Protein AF-A0A969EF98-F1 (afdb_monomer_lite)

pLDDT: mean 81.0, std 16.79, range [34.44, 98.44]

Secondary structure (DSSP, 8-state):
-PPP---HHHHHHHHHTTTTTPPPSS--PPPPS--SEEEE--SHHHHHHHHHHHHTT----EEEE-SSSTTTTGGGTS--------SSHHHHHHHHHHHHHHHHHHHHHTS--------EEEEE-SHHHHHHHHHHHHHHHHTT--EEEE-HHHHHHH-TT----TTSSS---EEEEES-HHHHHHHTTS--SSSS-STTTT-S-S--SHHHHHHHHHHHHHHHHHHHHHHTTS----

Sequence (238 aa):
MKRQSWSGLNLLWRSLGRHRGWREQWRKPEPKPAYDAVIIGGGGHGLGTAYYLAAEHGLTNIAVVEKGWIGGGNTGRNTTIIRSNYLFDESARLYDHAVQMWEHLSQDLNYNVMYSPRGVMMLAHSVHDVQVLKRHVHANRCNGVDNEWLTPAEAKAFCPPLNVGADIRYPLTAATIAGKPKWVEERKGTWHGVHGPLFGFRTKFPDATREGERDFAAFVRAYWATLLSVDESVGVLL

Structure (mmCIF, N/CA/C/O backbone):
data_AF-A0A969EF98-F1
#
_entry.id   AF-A0A969EF98-F1
#
loop_
_atom_site.group_PDB
_atom_site.id
_atom_site.type_symbol
_atom_site.label_atom_id
_atom_site.label_alt_id
_atom_site.label_comp_id
_atom_site.label_asym_id
_atom_site.label_entity_id
_atom_site.label_seq_id
_atom_site.pdbx_PDB_ins_code
_atom_site.Cartn_x
_atom_site.Cartn_y
_atom_site.Cartn_z
_atom_site.occupancy
_atom_site.B_iso_or_equiv
_atom_site.auth_seq_id
_atom_site.auth_comp_id
_atom_site.auth_asym_id
_atom_site.auth_atom_id
_atom_site.pdbx_PDB_model_num
ATOM 1 N N . MET A 1 1 ? -23.588 2.048 17.629 1.00 52.22 1 MET A N 1
ATOM 2 C CA . MET A 1 1 ? -23.728 3.281 16.811 1.00 52.22 1 MET A CA 1
ATOM 3 C C . MET A 1 1 ? -24.135 2.882 15.404 1.00 52.22 1 MET A C 1
ATOM 5 O O . MET A 1 1 ? -23.537 1.957 14.876 1.00 52.22 1 MET A O 1
ATOM 9 N N . LYS A 1 2 ? -25.121 3.549 14.786 1.00 62.19 2 LYS A N 1
ATOM 10 C CA . LYS A 1 2 ? -25.394 3.350 13.349 1.00 62.19 2 LYS A CA 1
ATOM 11 C C . LYS A 1 2 ? -24.168 3.823 12.546 1.00 62.19 2 LYS A C 1
ATOM 13 O O . LYS A 1 2 ? -23.758 4.974 12.727 1.00 62.19 2 LYS A O 1
ATOM 18 N N . ARG A 1 3 ? -23.578 2.938 11.732 1.00 70.94 3 ARG A N 1
ATOM 19 C CA . ARG A 1 3 ? -22.392 3.199 10.891 1.00 70.94 3 ARG A CA 1
ATOM 20 C C . ARG A 1 3 ? -22.684 4.375 9.948 1.00 70.94 3 ARG A C 1
ATOM 22 O O . ARG A 1 3 ? -23.805 4.499 9.452 1.00 70.94 3 ARG A O 1
ATOM 29 N N . GLN A 1 4 ? -21.720 5.275 9.759 1.00 83.88 4 GLN A N 1
ATOM 30 C CA . GLN A 1 4 ? -21.845 6.321 8.744 1.00 83.88 4 GLN A CA 1
ATOM 31 C C . GLN A 1 4 ? -21.799 5.670 7.361 1.00 83.88 4 GLN A C 1
ATOM 33 O O . GLN A 1 4 ? -20.942 4.826 7.126 1.00 83.88 4 GLN A O 1
ATOM 38 N N . SER A 1 5 ? -22.720 6.058 6.476 1.00 84.19 5 SER A N 1
ATOM 39 C CA . SER A 1 5 ? -22.762 5.560 5.102 1.00 84.19 5 SER A CA 1
ATOM 40 C C . SER A 1 5 ? -22.366 6.652 4.116 1.00 84.19 5 SER A C 1
ATOM 42 O O . SER A 1 5 ? -22.927 7.753 4.126 1.00 84.19 5 SER A O 1
ATOM 44 N N . TRP A 1 6 ? -21.419 6.321 3.251 1.00 85.94 6 TRP A N 1
ATOM 45 C CA . TRP A 1 6 ? -20.936 7.142 2.157 1.00 85.94 6 TRP A CA 1
ATOM 46 C C . TRP A 1 6 ? -21.633 6.684 0.873 1.00 85.94 6 TRP A C 1
ATOM 48 O O . TRP A 1 6 ? -21.269 5.680 0.264 1.00 85.94 6 TRP A O 1
ATOM 58 N N . SER A 1 7 ? -22.690 7.404 0.499 1.00 88.44 7 SER A N 1
ATOM 59 C CA . SER A 1 7 ? -23.466 7.188 -0.727 1.00 88.44 7 SER A CA 1
ATOM 60 C C . SER A 1 7 ? -23.554 8.490 -1.522 1.00 88.44 7 SER A C 1
ATOM 62 O O . SER A 1 7 ? -23.416 9.570 -0.945 1.00 88.44 7 SER A O 1
ATOM 64 N N . GLY A 1 8 ? -23.813 8.413 -2.833 1.00 88.56 8 GLY A N 1
ATOM 65 C CA . GLY A 1 8 ? -23.929 9.605 -3.687 1.00 88.56 8 GLY A CA 1
ATOM 66 C C . GLY A 1 8 ? -24.985 10.595 -3.185 1.00 88.56 8 GLY A C 1
ATOM 67 O O . GLY A 1 8 ? -24.727 11.793 -3.108 1.00 88.56 8 GLY A O 1
ATOM 68 N N . LEU A 1 9 ? -26.134 10.083 -2.732 1.00 90.69 9 LEU A N 1
ATOM 69 C CA . LEU A 1 9 ? -27.200 10.893 -2.146 1.00 90.69 9 LEU A CA 1
ATOM 70 C C . LEU A 1 9 ? -26.749 11.572 -0.841 1.00 90.69 9 LEU A C 1
ATOM 72 O O . LEU A 1 9 ? -26.980 12.765 -0.663 1.00 90.69 9 LEU A O 1
ATOM 76 N N . ASN A 1 10 ? -26.061 10.850 0.055 1.00 88.69 10 ASN A N 1
ATOM 77 C CA . ASN A 1 10 ? -25.515 11.448 1.278 1.00 88.69 10 ASN A CA 1
ATOM 78 C C . ASN A 1 10 ? -24.458 12.507 0.963 1.00 88.69 10 ASN A C 1
ATOM 80 O O . ASN A 1 10 ? -24.467 13.564 1.582 1.00 88.69 10 ASN A O 1
ATOM 84 N N . LEU A 1 11 ? -23.563 12.254 0.008 1.00 89.00 11 LEU A N 1
ATOM 85 C CA . LEU A 1 11 ? -22.544 13.218 -0.402 1.00 89.00 11 LEU A CA 1
ATOM 86 C C . LEU A 1 11 ? -23.181 14.497 -0.956 1.00 89.00 11 LEU A C 1
ATOM 88 O O . LEU A 1 11 ? -22.791 15.586 -0.537 1.00 89.00 11 LEU A O 1
ATOM 92 N N . LEU A 1 12 ? -24.201 14.370 -1.811 1.00 90.88 12 LEU A N 1
ATOM 93 C CA . LEU A 1 12 ? -24.959 15.500 -2.348 1.00 90.88 12 LEU A CA 1
ATOM 94 C C . LEU A 1 12 ? -25.629 16.306 -1.229 1.00 90.88 12 LEU A C 1
ATOM 96 O O . LEU A 1 12 ? -25.386 17.504 -1.099 1.00 90.88 12 LEU A O 1
ATOM 100 N N . TRP A 1 13 ? -26.416 15.653 -0.369 1.00 90.50 13 TRP A N 1
ATOM 101 C CA . TRP A 1 13 ? -27.116 16.341 0.720 1.00 90.50 13 TRP A CA 1
ATOM 102 C C . TRP A 1 13 ? -26.164 17.001 1.711 1.00 90.50 13 TRP A C 1
ATOM 104 O O . TRP A 1 13 ? -26.397 18.128 2.151 1.00 90.50 13 TRP A O 1
ATOM 114 N N . ARG A 1 14 ? -25.066 16.325 2.062 1.00 89.06 14 ARG A N 1
ATOM 115 C CA . ARG A 1 14 ? -24.053 16.879 2.965 1.00 89.06 14 ARG A CA 1
ATOM 116 C C . ARG A 1 14 ? -23.314 18.042 2.314 1.00 89.06 14 ARG A C 1
ATOM 118 O O . ARG A 1 14 ? -23.030 19.005 3.016 1.00 89.06 14 ARG A O 1
ATOM 125 N N . SER A 1 15 ? -23.049 17.993 1.008 1.00 90.69 15 SER A N 1
ATOM 126 C CA . SER A 1 15 ? -22.458 19.106 0.252 1.00 90.69 15 SER A CA 1
ATOM 127 C C . SER A 1 15 ? -23.367 20.339 0.264 1.00 90.69 15 SER A C 1
ATOM 129 O O . SER A 1 15 ? -22.918 21.415 0.660 1.00 90.69 15 SER A O 1
ATOM 131 N N . LEU A 1 16 ? -24.664 20.171 -0.024 1.00 92.88 16 LEU A N 1
ATOM 132 C CA . LEU A 1 16 ? -25.659 21.251 0.077 1.00 92.88 16 LEU A CA 1
ATOM 133 C C . LEU A 1 16 ? -25.736 21.828 1.501 1.00 92.88 16 LEU A C 1
ATOM 135 O O . LEU A 1 16 ? -25.874 23.034 1.693 1.00 92.88 16 LEU A O 1
ATOM 139 N N . GLY A 1 17 ? -25.561 20.977 2.513 1.00 90.88 17 GLY A N 1
ATOM 140 C CA . GLY A 1 17 ? -25.463 21.360 3.921 1.00 90.88 17 GLY A CA 1
ATOM 141 C C . GLY A 1 17 ? -24.106 21.926 4.361 1.00 90.88 17 GLY A C 1
ATOM 142 O O . GLY A 1 17 ? -23.843 21.954 5.565 1.00 90.88 17 GLY A O 1
ATOM 143 N N . ARG A 1 18 ? -23.222 22.343 3.440 1.00 89.56 18 ARG A N 1
ATOM 144 C CA . ARG A 1 18 ? -21.858 22.842 3.729 1.00 89.56 18 ARG A CA 1
ATOM 145 C C . ARG A 1 18 ? -20.999 21.847 4.520 1.00 89.56 18 ARG A C 1
ATOM 147 O O . ARG A 1 18 ? -20.317 22.218 5.472 1.00 89.56 18 ARG A O 1
ATOM 154 N N . HIS A 1 19 ? -21.081 20.570 4.160 1.00 88.38 19 HIS A N 1
ATOM 155 C CA . HIS A 1 19 ? -20.402 19.445 4.812 1.00 88.38 19 HIS A CA 1
ATOM 156 C C . HIS A 1 19 ? -20.714 19.292 6.312 1.00 88.38 19 HIS A C 1
ATOM 158 O O . HIS A 1 19 ? -19.913 18.746 7.069 1.00 88.38 19 HIS A O 1
ATOM 164 N N . ARG A 1 20 ? -21.893 19.736 6.766 1.00 86.06 20 ARG A N 1
ATOM 165 C CA . ARG A 1 20 ? -22.323 19.577 8.164 1.00 86.06 20 ARG A CA 1
ATOM 166 C C . ARG A 1 20 ? -22.966 18.212 8.434 1.00 86.06 20 ARG A C 1
ATOM 168 O O . ARG A 1 20 ? -23.664 17.633 7.598 1.00 86.06 20 ARG A O 1
ATOM 175 N N . GLY A 1 21 ? -22.790 17.730 9.665 1.00 83.94 21 GLY A N 1
ATOM 176 C CA . GLY A 1 21 ? -23.454 16.531 10.188 1.00 83.94 21 GLY A CA 1
ATOM 177 C C . GLY A 1 21 ? -22.809 15.198 9.795 1.00 83.94 21 GLY A C 1
ATOM 178 O O . GLY A 1 21 ? -23.463 14.158 9.884 1.00 83.94 21 GLY A O 1
ATOM 179 N N . TRP A 1 22 ? -21.538 15.220 9.387 1.00 86.88 22 TRP A N 1
ATOM 180 C CA . TRP A 1 22 ? -20.685 14.035 9.444 1.00 86.88 22 TRP A CA 1
ATOM 181 C C . TRP A 1 22 ? -20.438 13.636 10.901 1.00 86.88 22 TRP A C 1
ATOM 183 O O . TRP A 1 22 ? -20.325 14.489 11.780 1.00 86.88 22 TRP A O 1
ATOM 193 N N . ARG A 1 23 ? -20.382 12.333 11.160 1.00 86.06 23 ARG A N 1
ATOM 194 C CA . ARG A 1 23 ? -20.088 11.761 12.473 1.00 86.06 23 ARG A CA 1
ATOM 195 C C . ARG A 1 23 ? -18.589 11.568 12.635 1.00 86.06 23 ARG A C 1
ATOM 197 O O . ARG A 1 23 ? -17.868 11.351 11.658 1.00 86.06 23 ARG A O 1
ATOM 204 N N . GLU A 1 24 ? -18.150 11.592 13.886 1.00 85.69 24 GLU A N 1
ATOM 205 C CA . GLU A 1 24 ? -16.802 11.170 14.246 1.00 85.69 24 GLU A CA 1
ATOM 206 C C . GLU A 1 24 ? -16.573 9.726 13.771 1.00 85.69 24 GLU A C 1
ATOM 208 O O . GLU A 1 24 ? -17.440 8.862 13.934 1.00 85.69 24 GLU A O 1
ATOM 213 N N . GLN A 1 25 ? -15.437 9.487 13.114 1.00 82.19 25 GLN A N 1
ATOM 214 C CA . GLN A 1 25 ? -15.150 8.202 12.467 1.00 82.19 25 GLN A CA 1
ATOM 215 C C . GLN A 1 25 ? -14.702 7.132 13.470 1.00 82.19 25 GLN A C 1
ATOM 217 O O . GLN A 1 25 ? -14.926 5.944 13.250 1.00 82.19 25 GLN A O 1
ATOM 222 N N . TRP A 1 26 ? -14.120 7.543 14.594 1.00 84.56 26 TRP A N 1
ATOM 223 C CA . TRP A 1 26 ? -13.725 6.668 15.692 1.00 84.56 26 TRP A CA 1
ATOM 224 C C . TRP A 1 26 ? -14.071 7.325 17.024 1.00 84.56 26 TRP A C 1
ATOM 226 O O . TRP A 1 26 ? -14.221 8.536 17.115 1.00 84.56 26 TRP A O 1
ATOM 236 N N . ARG A 1 27 ? -14.227 6.508 18.062 1.00 87.69 27 ARG A N 1
ATOM 237 C CA . ARG A 1 27 ? -14.463 6.985 19.428 1.00 87.69 27 ARG A CA 1
ATOM 238 C C . ARG A 1 27 ? -13.132 7.068 20.170 1.00 87.69 27 ARG A C 1
ATOM 240 O O . ARG A 1 27 ? -12.183 6.384 19.797 1.00 87.69 27 ARG A O 1
ATOM 247 N N . LYS A 1 28 ? -13.112 7.809 21.277 1.00 88.75 28 LYS A N 1
ATOM 248 C CA . LYS A 1 28 ? -12.036 7.783 22.279 1.00 88.75 28 LYS A CA 1
ATOM 249 C C . LYS A 1 28 ? -12.557 7.177 23.592 1.00 88.75 28 LYS A C 1
ATOM 251 O O . LYS A 1 28 ? -12.870 7.928 24.511 1.00 88.75 28 LYS A O 1
ATOM 256 N N . PRO A 1 29 ? -12.804 5.855 23.648 1.00 92.75 29 PRO A N 1
ATOM 257 C CA . PRO A 1 29 ? -13.288 5.212 24.864 1.00 92.75 29 PRO A CA 1
ATOM 258 C C . PRO A 1 29 ? -12.148 4.996 25.866 1.00 92.75 29 PRO A C 1
ATOM 260 O O . PRO A 1 29 ? -11.020 4.723 25.459 1.00 92.75 29 PRO A O 1
ATOM 263 N N . GLU A 1 30 ? -12.471 5.021 27.158 1.00 95.81 30 GLU A N 1
ATOM 264 C CA . GLU A 1 30 ? -11.586 4.466 28.185 1.00 95.81 30 GLU A CA 1
ATOM 265 C C . GLU A 1 30 ? -11.432 2.945 27.987 1.00 95.81 30 GLU A C 1
ATOM 267 O O . GLU A 1 30 ? -12.419 2.273 27.639 1.00 95.81 30 GLU A O 1
ATOM 272 N N . PRO A 1 31 ? -10.228 2.376 28.187 1.00 96.38 31 PRO A N 1
ATOM 273 C CA . PRO A 1 31 ? -10.022 0.936 28.118 1.00 96.38 31 PRO A CA 1
ATOM 274 C C . PRO A 1 31 ? -10.905 0.183 29.120 1.00 96.38 31 PRO A C 1
ATOM 276 O O . PRO A 1 31 ? -11.026 0.555 30.286 1.00 96.38 31 PRO A O 1
ATOM 279 N N . LYS A 1 32 ? -11.512 -0.916 28.672 1.00 97.31 32 LYS A N 1
ATOM 280 C CA . LYS A 1 32 ? -12.196 -1.864 29.554 1.00 97.31 32 LYS A CA 1
ATOM 281 C C . LYS A 1 32 ? -11.168 -2.663 30.368 1.00 97.31 32 LYS A C 1
ATOM 283 O O . LYS A 1 32 ? -10.030 -2.809 29.922 1.00 97.31 32 LYS A O 1
ATOM 288 N N . PRO A 1 33 ? -11.584 -3.293 31.480 1.00 97.56 33 PRO A N 1
ATOM 289 C CA . PRO A 1 33 ? -10.711 -4.186 32.244 1.00 97.56 33 PRO A CA 1
ATOM 290 C C . PRO A 1 33 ? -10.235 -5.428 31.472 1.00 97.56 33 PRO A C 1
ATOM 292 O O . PRO A 1 33 ? -9.193 -5.979 31.806 1.00 97.56 33 PRO A O 1
ATOM 295 N N . ALA A 1 34 ? -10.997 -5.890 30.469 1.00 97.69 34 ALA A N 1
ATOM 296 C CA . ALA A 1 34 ? -10.687 -7.096 29.703 1.00 97.69 34 ALA A CA 1
ATOM 297 C C . ALA A 1 34 ? -11.224 -7.040 28.261 1.00 97.69 34 ALA A C 1
ATOM 299 O O . ALA A 1 34 ? -12.263 -6.426 27.988 1.00 97.69 34 ALA A O 1
ATOM 300 N N . TYR A 1 35 ? -10.515 -7.730 27.366 1.00 98.31 35 TYR A N 1
ATOM 301 C CA . TYR A 1 35 ? -10.815 -7.894 25.943 1.00 98.31 35 TYR A CA 1
ATOM 302 C C . TYR A 1 35 ? -10.500 -9.326 25.510 1.00 98.31 35 TYR A C 1
ATOM 304 O O . TYR A 1 35 ? -9.638 -9.965 26.110 1.00 98.31 35 TYR A O 1
ATOM 312 N N . ASP A 1 36 ? -11.143 -9.798 24.445 1.00 97.88 36 ASP A N 1
ATOM 313 C CA . ASP A 1 36 ? -10.862 -11.125 23.878 1.00 97.88 36 ASP A CA 1
ATOM 314 C C . ASP A 1 36 ? -9.537 -11.103 23.098 1.00 97.88 36 ASP A C 1
ATOM 316 O O . ASP A 1 36 ? -8.811 -12.092 23.048 1.00 97.88 36 ASP A O 1
ATOM 320 N N . ALA A 1 37 ? -9.202 -9.946 22.516 1.00 98.00 37 ALA A N 1
ATOM 321 C CA . ALA A 1 37 ? -7.916 -9.680 21.887 1.00 98.00 37 ALA A CA 1
ATOM 322 C C . ALA A 1 37 ? -7.472 -8.229 22.125 1.00 98.00 37 ALA A C 1
ATOM 324 O O . ALA A 1 37 ? -8.272 -7.290 22.049 1.00 98.00 37 ALA A O 1
ATOM 325 N N . VAL A 1 38 ? -6.173 -8.046 22.362 1.00 98.25 38 VAL A N 1
ATOM 326 C CA . VAL A 1 38 ? -5.522 -6.734 22.456 1.00 98.25 38 VAL A CA 1
ATOM 327 C C . VAL A 1 38 ? -4.443 -6.650 21.383 1.00 98.25 38 VAL A C 1
ATOM 329 O O . VAL A 1 38 ? -3.531 -7.471 21.339 1.00 98.25 38 VAL A O 1
ATOM 332 N N . ILE A 1 39 ? -4.547 -5.648 20.517 1.00 98.44 39 ILE A N 1
ATOM 333 C CA . ILE A 1 39 ? -3.615 -5.375 19.424 1.00 98.44 39 ILE A CA 1
ATOM 334 C C . ILE A 1 39 ? -2.797 -4.142 19.796 1.00 98.44 39 ILE A C 1
ATOM 336 O O . ILE A 1 39 ? -3.354 -3.074 20.053 1.00 98.44 39 ILE A O 1
ATOM 340 N N . ILE A 1 40 ? -1.472 -4.278 19.803 1.00 98.19 40 ILE A N 1
ATOM 341 C CA . ILE A 1 40 ? -0.547 -3.182 20.103 1.00 98.19 40 ILE A CA 1
ATOM 342 C C . ILE A 1 40 ? -0.053 -2.572 18.785 1.00 98.19 40 ILE A C 1
ATOM 344 O O . ILE A 1 40 ? 0.715 -3.192 18.053 1.00 98.19 40 ILE A O 1
ATOM 348 N N . GLY A 1 41 ? -0.506 -1.355 18.488 1.00 97.06 41 GLY A N 1
ATOM 349 C CA . GLY A 1 41 ? -0.173 -0.574 17.297 1.00 97.06 41 GLY A CA 1
ATOM 350 C C . GLY A 1 41 ? -1.402 -0.223 16.455 1.00 97.06 41 GLY A C 1
ATOM 351 O O . GLY A 1 41 ? -2.042 -1.089 15.864 1.00 97.06 41 GLY A O 1
ATOM 352 N N . GLY A 1 42 ? -1.693 1.072 16.324 1.00 96.81 42 GLY A N 1
ATOM 353 C CA . GLY A 1 42 ? -2.783 1.632 15.515 1.00 96.81 42 GLY A CA 1
ATOM 354 C C . GLY A 1 42 ? -2.380 1.954 14.076 1.00 96.81 42 GLY A C 1
ATOM 355 O O . GLY A 1 42 ? -2.875 2.922 13.498 1.00 96.81 42 GLY A O 1
ATOM 356 N N . GLY A 1 43 ? -1.444 1.194 13.507 1.00 95.81 43 GLY A N 1
ATOM 357 C CA . GLY A 1 43 ? -1.075 1.271 12.092 1.00 95.81 43 GLY A CA 1
ATOM 358 C C . GLY A 1 43 ? -2.012 0.455 11.195 1.00 95.81 43 GLY A C 1
ATOM 359 O O . GLY A 1 43 ? -2.902 -0.244 11.671 1.00 95.81 43 GLY A O 1
ATOM 360 N N . GLY A 1 44 ? -1.775 0.492 9.885 1.00 95.12 44 GLY A N 1
ATOM 361 C CA . GLY A 1 44 ? -2.579 -0.210 8.880 1.00 95.12 44 GLY A CA 1
ATOM 362 C C . GLY A 1 44 ? -2.686 -1.716 9.129 1.00 95.12 44 GLY A C 1
ATOM 363 O O . GLY A 1 44 ? -3.778 -2.259 9.026 1.00 95.12 44 GLY A O 1
ATOM 364 N N . HIS A 1 45 ? -1.597 -2.375 9.543 1.00 96.06 45 HIS A N 1
ATOM 365 C CA . HIS A 1 45 ? -1.647 -3.794 9.914 1.00 96.06 45 HIS A CA 1
ATOM 366 C C . HIS A 1 45 ? -2.491 -4.029 11.171 1.00 96.06 45 HIS A C 1
ATOM 368 O O . HIS A 1 45 ? -3.368 -4.877 11.141 1.00 96.06 45 HIS A O 1
ATOM 374 N N . GLY A 1 46 ? -2.296 -3.263 12.251 1.00 97.75 46 GLY A N 1
ATOM 375 C CA . GLY A 1 46 ? -3.061 -3.458 13.489 1.00 97.75 46 GLY A CA 1
ATOM 376 C C . GLY A 1 46 ? -4.560 -3.192 13.319 1.00 97.75 46 GLY A C 1
ATOM 377 O O . GLY A 1 46 ? -5.390 -3.979 13.772 1.00 97.75 46 GLY A O 1
ATOM 378 N N . LEU A 1 47 ? -4.917 -2.127 12.596 1.00 96.44 47 LEU A N 1
ATOM 379 C CA . LEU A 1 47 ? -6.309 -1.829 12.250 1.00 96.44 47 LEU A CA 1
ATOM 380 C C . LEU A 1 47 ? -6.903 -2.872 11.296 1.00 96.44 47 LEU A C 1
ATOM 382 O O . LEU A 1 47 ? -8.053 -3.265 11.478 1.00 96.44 47 LEU A O 1
ATOM 386 N N . GLY A 1 48 ? -6.130 -3.335 10.309 1.00 96.12 48 GLY A N 1
ATOM 387 C CA . GLY A 1 48 ? -6.534 -4.406 9.398 1.00 96.12 48 GLY A CA 1
ATOM 388 C C . GLY A 1 48 ? -6.798 -5.713 10.142 1.00 96.12 48 GLY A C 1
ATOM 389 O O . GLY A 1 48 ? -7.848 -6.319 9.956 1.00 96.12 48 GLY A O 1
ATOM 390 N N . THR A 1 49 ? -5.911 -6.099 11.060 1.00 97.69 49 THR A N 1
ATOM 391 C CA . THR A 1 49 ? -6.096 -7.268 11.926 1.00 97.69 49 THR A CA 1
ATOM 392 C C . THR A 1 49 ? -7.381 -7.153 12.742 1.00 97.69 49 THR A C 1
ATOM 394 O O . THR A 1 49 ? -8.185 -8.079 12.739 1.00 97.69 49 THR A O 1
ATOM 397 N N . ALA A 1 50 ? -7.623 -6.012 13.397 1.00 97.81 50 ALA A N 1
ATOM 398 C CA . ALA A 1 50 ? -8.856 -5.795 14.156 1.00 97.81 50 ALA A CA 1
ATOM 399 C C . ALA A 1 50 ? -10.109 -5.902 13.272 1.00 97.81 50 ALA A C 1
ATOM 401 O O . ALA A 1 50 ? -11.111 -6.486 13.682 1.00 97.81 50 ALA A O 1
ATOM 402 N N . TYR A 1 51 ? -10.043 -5.348 12.057 1.00 96.00 51 TYR A N 1
ATOM 403 C CA . TYR A 1 51 ? -11.127 -5.409 11.084 1.00 96.00 51 TYR A CA 1
ATOM 404 C C . TYR A 1 51 ? -11.441 -6.849 10.670 1.00 96.00 51 TYR A C 1
ATOM 406 O O . TYR A 1 51 ? -12.590 -7.259 10.804 1.00 96.00 51 TYR A O 1
ATOM 414 N N . TYR A 1 52 ? -10.449 -7.630 10.232 1.00 96.38 52 TYR A N 1
ATOM 415 C CA . TYR A 1 52 ? -10.681 -8.999 9.758 1.00 96.38 52 TYR A CA 1
ATOM 416 C C . TYR A 1 52 ? -11.016 -9.976 10.894 1.00 96.38 52 TYR A C 1
ATOM 418 O O . TYR A 1 52 ? -11.847 -10.860 10.701 1.00 96.38 52 TYR A O 1
ATOM 426 N N . LEU A 1 53 ? -10.489 -9.778 12.110 1.00 97.50 53 LEU A N 1
ATOM 427 C CA . LEU A 1 53 ? -10.949 -10.519 13.295 1.00 97.50 53 LEU A CA 1
ATOM 428 C C . LEU A 1 53 ? -12.447 -10.302 13.560 1.00 97.50 53 LEU A C 1
ATOM 430 O O . LEU A 1 53 ? -13.161 -11.244 13.902 1.00 97.50 53 LEU A O 1
ATOM 434 N N . ALA A 1 54 ? -12.943 -9.079 13.374 1.00 96.81 54 ALA A N 1
ATOM 435 C CA . ALA A 1 54 ? -14.360 -8.786 13.541 1.00 96.81 54 ALA A CA 1
ATOM 436 C C . ALA A 1 54 ? -15.214 -9.262 12.357 1.00 96.81 54 ALA A C 1
ATOM 438 O O . ALA A 1 54 ? -16.273 -9.848 12.575 1.00 96.81 54 ALA A O 1
ATOM 439 N N . ALA A 1 55 ? -14.778 -8.997 11.124 1.00 94.25 55 ALA A N 1
ATOM 440 C CA . ALA A 1 55 ? -15.548 -9.253 9.910 1.00 94.25 55 ALA A CA 1
ATOM 441 C C . ALA A 1 55 ? -15.636 -10.747 9.564 1.00 94.25 55 ALA A C 1
ATOM 443 O O . ALA A 1 55 ? -16.725 -11.229 9.271 1.00 94.25 55 ALA A O 1
ATOM 444 N N . GLU A 1 56 ? -14.522 -11.476 9.664 1.00 95.31 56 GLU A N 1
ATOM 445 C CA . GLU A 1 56 ? -14.422 -12.872 9.209 1.00 95.31 56 GLU A CA 1
ATOM 446 C C . GLU A 1 56 ? -14.555 -13.881 10.355 1.00 95.31 56 GLU A C 1
ATOM 448 O O . GLU A 1 56 ? -14.985 -15.014 10.152 1.00 95.31 56 GLU A O 1
ATOM 453 N N . HIS A 1 57 ? -14.203 -13.475 11.581 1.00 96.06 57 HIS A N 1
ATOM 454 C CA . HIS A 1 57 ? -14.197 -14.364 12.749 1.00 96.06 57 HIS A CA 1
ATOM 455 C C . HIS A 1 57 ? -15.215 -13.975 13.831 1.00 96.06 57 HIS A C 1
ATOM 457 O O . HIS A 1 57 ? -15.295 -14.635 14.865 1.00 96.06 57 HIS A O 1
ATOM 463 N N . GLY A 1 58 ? -16.006 -12.916 13.617 1.00 96.75 58 GLY A N 1
ATOM 464 C CA . GLY A 1 58 ? -17.059 -12.484 14.543 1.00 96.75 58 GLY A CA 1
ATOM 465 C C . GLY A 1 58 ? -16.553 -11.952 15.889 1.00 96.75 58 GLY A C 1
ATOM 466 O O . GLY A 1 58 ? -17.346 -11.753 16.812 1.00 96.75 58 GLY A O 1
ATOM 467 N N . LEU A 1 59 ? -15.247 -11.704 16.024 1.00 96.88 59 LEU A N 1
ATOM 468 C CA . LEU A 1 59 ? -14.638 -11.263 17.271 1.00 96.88 59 LEU A CA 1
ATOM 469 C C . LEU A 1 59 ? -14.830 -9.748 17.430 1.00 96.88 59 LEU A C 1
ATOM 471 O O . LEU A 1 59 ? -14.237 -8.949 16.713 1.00 96.88 59 LEU A O 1
ATOM 475 N N . THR A 1 60 ? -15.687 -9.323 18.359 1.00 95.31 60 THR A N 1
ATOM 476 C CA . THR A 1 60 ? -16.097 -7.904 18.465 1.00 95.31 60 THR A CA 1
ATOM 477 C C . THR A 1 60 ? -15.594 -7.191 19.719 1.00 95.31 60 THR A C 1
ATOM 479 O O . THR A 1 60 ? -15.615 -5.958 19.778 1.00 95.31 60 THR A O 1
ATOM 482 N N . ASN A 1 61 ? -15.095 -7.928 20.715 1.00 97.50 61 ASN A N 1
ATOM 483 C CA . ASN A 1 61 ? -14.505 -7.371 21.931 1.00 97.50 61 ASN A CA 1
ATOM 484 C C . ASN A 1 61 ? -12.975 -7.245 21.797 1.00 97.50 61 ASN A C 1
ATOM 486 O O . ASN A 1 61 ? -12.215 -7.907 22.500 1.00 97.50 61 ASN A O 1
ATOM 490 N N . ILE A 1 62 ? -12.535 -6.382 20.878 1.00 97.88 62 ILE A N 1
ATOM 491 C CA . ILE A 1 62 ? -11.120 -6.160 20.540 1.00 97.88 62 ILE A CA 1
ATOM 492 C C . ILE A 1 62 ? -10.688 -4.753 20.973 1.00 97.88 62 ILE A C 1
ATOM 494 O O . ILE A 1 62 ? -11.422 -3.783 20.761 1.00 97.88 62 ILE A O 1
ATOM 498 N N . ALA A 1 63 ? -9.482 -4.629 21.5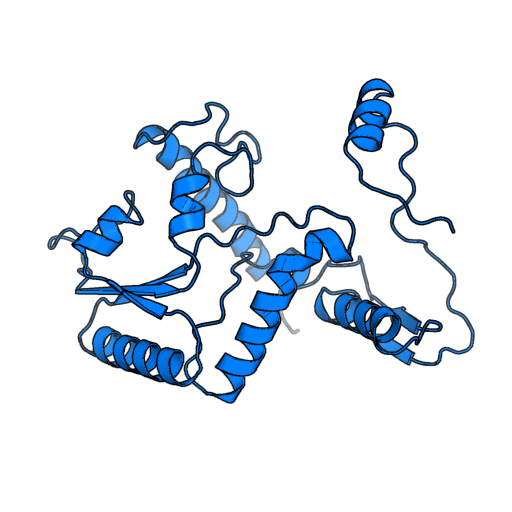31 1.00 97.62 63 ALA A N 1
ATOM 499 C CA . ALA A 1 63 ? -8.807 -3.347 21.732 1.00 97.62 63 ALA A CA 1
ATOM 500 C C . ALA A 1 63 ? -7.662 -3.167 20.731 1.00 97.62 63 ALA A C 1
ATOM 502 O O . ALA A 1 63 ? -6.856 -4.074 20.547 1.00 97.62 63 ALA A O 1
ATOM 503 N N . VAL A 1 64 ? -7.549 -1.974 20.143 1.00 97.44 64 VAL A N 1
ATOM 504 C CA . VAL A 1 64 ? -6.339 -1.530 19.434 1.00 97.44 64 VAL A CA 1
ATOM 505 C C . VAL A 1 64 ? -5.731 -0.390 20.241 1.00 97.44 64 VAL A C 1
ATOM 507 O O . VAL A 1 64 ? -6.386 0.631 20.447 1.00 97.44 64 VAL A O 1
ATOM 510 N N . VAL A 1 65 ? -4.501 -0.573 20.713 1.00 96.88 65 VAL A N 1
ATOM 511 C CA . VAL A 1 65 ? -3.789 0.384 21.565 1.00 96.88 65 VAL A CA 1
ATOM 512 C C . VAL A 1 65 ? -2.673 1.030 20.756 1.00 96.88 65 VAL A C 1
ATOM 514 O O . VAL A 1 65 ? -1.788 0.345 20.255 1.00 96.88 65 VAL A O 1
ATOM 517 N N . GLU A 1 66 ? -2.709 2.351 20.628 1.00 96.06 66 GLU A N 1
ATOM 518 C CA . GLU A 1 66 ? -1.711 3.145 19.909 1.00 96.06 66 GLU A CA 1
ATOM 519 C C . GLU A 1 66 ? -1.027 4.106 20.882 1.00 96.06 66 GLU A C 1
ATOM 521 O O . GLU A 1 66 ? -1.698 4.727 21.704 1.00 96.06 66 GLU A O 1
ATOM 526 N N . LYS A 1 67 ? 0.305 4.233 20.796 1.00 95.44 67 LYS A N 1
ATOM 527 C CA . LYS A 1 67 ? 1.076 5.109 21.690 1.00 95.44 67 LYS A CA 1
ATOM 528 C C . LYS A 1 67 ? 0.852 6.596 21.400 1.00 95.44 67 LYS A C 1
ATOM 530 O O . LYS A 1 67 ? 1.036 7.422 22.286 1.00 95.44 67 LYS A O 1
ATOM 535 N N . GLY A 1 68 ? 0.536 6.938 20.150 1.00 92.94 68 GLY A N 1
ATOM 536 C CA . GLY A 1 68 ? 0.349 8.308 19.684 1.00 92.94 68 GLY A CA 1
ATOM 537 C C . GLY A 1 68 ? -0.972 8.487 18.943 1.00 92.94 68 GLY A C 1
ATOM 538 O O . GLY A 1 68 ? -2.049 8.250 19.484 1.00 92.94 68 GLY A O 1
ATOM 539 N N . TRP A 1 69 ? -0.896 8.938 17.692 1.00 91.62 69 TRP A N 1
ATOM 540 C CA . TRP A 1 69 ? -2.063 9.111 16.829 1.00 91.62 69 TRP A CA 1
ATOM 541 C C . TRP A 1 69 ? -2.183 7.960 15.821 1.00 91.62 69 TRP A C 1
ATOM 543 O O . TRP A 1 69 ? -1.188 7.458 15.298 1.00 91.62 69 TRP A O 1
ATOM 553 N N . ILE A 1 70 ? -3.422 7.545 15.546 1.00 92.81 70 ILE A N 1
ATOM 554 C CA . ILE A 1 70 ? -3.748 6.412 14.666 1.00 92.81 70 ILE A CA 1
ATOM 555 C C . ILE A 1 70 ? -3.188 6.641 13.259 1.00 92.81 70 ILE A C 1
ATOM 557 O O . ILE A 1 70 ? -3.407 7.690 12.661 1.00 92.81 70 ILE A O 1
ATOM 561 N N . GLY A 1 71 ? -2.484 5.649 12.713 1.00 91.00 71 GLY A N 1
ATOM 562 C CA . GLY A 1 71 ? -1.819 5.753 11.412 1.00 91.00 71 GLY A CA 1
ATOM 563 C C . GLY A 1 71 ? -0.517 6.557 11.436 1.00 91.00 71 GLY A C 1
ATOM 564 O O . GLY A 1 71 ? 0.144 6.665 10.405 1.00 91.00 71 GLY A O 1
ATOM 565 N N . GLY A 1 72 ? -0.094 7.049 12.604 1.00 90.12 72 GLY A N 1
ATOM 566 C CA . GLY A 1 72 ? 1.062 7.925 12.761 1.00 90.12 72 GLY A CA 1
ATOM 567 C C . GLY A 1 72 ? 2.434 7.290 12.647 1.00 90.12 72 GLY A C 1
ATOM 568 O O . GLY A 1 72 ? 3.427 7.969 12.902 1.00 90.12 72 GLY A O 1
ATOM 569 N N . GLY A 1 73 ? 2.507 6.017 12.261 1.00 91.00 73 GLY A N 1
ATOM 570 C CA . GLY A 1 73 ? 3.730 5.286 11.919 1.00 91.00 73 GLY A CA 1
ATOM 571 C C . GLY A 1 73 ? 3.981 5.232 10.406 1.00 91.00 73 GLY A C 1
ATOM 572 O O . GLY A 1 73 ? 3.655 6.163 9.669 1.00 91.00 73 GLY A O 1
ATOM 573 N N . ASN A 1 74 ? 4.536 4.120 9.919 1.00 87.12 74 ASN A N 1
ATOM 574 C CA . ASN A 1 74 ? 4.847 3.924 8.491 1.00 87.12 74 ASN A CA 1
ATOM 575 C C . ASN A 1 74 ? 3.602 3.960 7.586 1.00 87.12 74 ASN A C 1
ATOM 577 O O . ASN A 1 74 ? 3.688 4.293 6.405 1.00 87.12 74 ASN A O 1
ATOM 581 N N . THR A 1 75 ? 2.419 3.671 8.134 1.00 91.31 75 THR A N 1
ATOM 582 C CA . THR A 1 75 ? 1.144 3.772 7.409 1.00 91.31 75 THR A CA 1
ATOM 583 C C . THR A 1 75 ? 0.876 5.182 6.887 1.00 91.31 75 THR A C 1
ATOM 585 O O . THR A 1 75 ? 0.403 5.315 5.766 1.00 91.31 75 THR A O 1
ATOM 588 N N . GLY A 1 76 ? 1.229 6.223 7.641 1.00 85.75 76 GLY A N 1
ATOM 589 C CA . GLY A 1 76 ? 1.100 7.613 7.202 1.00 85.75 76 GLY A CA 1
ATOM 590 C C . GLY A 1 76 ? 2.275 8.137 6.366 1.00 85.75 76 GLY A C 1
ATOM 591 O O . GLY A 1 76 ? 2.256 9.306 6.001 1.00 85.75 76 GLY A O 1
ATOM 592 N N . ARG A 1 77 ? 3.311 7.322 6.100 1.00 84.25 77 ARG A N 1
ATOM 593 C CA . ARG A 1 77 ? 4.592 7.772 5.505 1.00 84.25 77 ARG A CA 1
ATOM 594 C C . ARG A 1 77 ? 5.106 6.928 4.333 1.00 84.25 77 ARG A C 1
ATOM 596 O O . ARG A 1 77 ? 6.225 7.132 3.877 1.00 84.25 77 ARG A O 1
ATOM 603 N N . ASN A 1 78 ? 4.340 5.950 3.861 1.00 82.88 78 ASN A N 1
ATOM 604 C CA . ASN A 1 78 ? 4.752 5.125 2.723 1.00 82.88 78 ASN A CA 1
ATOM 605 C C . ASN A 1 78 ? 4.508 5.847 1.387 1.00 82.88 78 ASN A C 1
ATOM 607 O O . ASN A 1 78 ? 3.700 6.766 1.294 1.00 82.88 78 ASN A O 1
ATOM 611 N N . THR A 1 79 ? 5.174 5.381 0.331 1.00 85.25 79 THR A N 1
ATOM 612 C CA . THR A 1 79 ? 5.033 5.906 -1.038 1.00 85.25 79 THR A CA 1
ATOM 613 C C . THR A 1 79 ? 3.846 5.311 -1.804 1.00 85.25 79 THR A C 1
ATOM 615 O O . THR A 1 79 ? 3.713 5.532 -3.005 1.00 85.25 79 THR A O 1
ATOM 618 N N . THR A 1 80 ? 2.952 4.585 -1.124 1.00 88.81 80 THR A N 1
ATOM 619 C CA . THR A 1 80 ? 1.645 4.113 -1.624 1.00 88.81 80 THR A CA 1
ATOM 620 C C . THR A 1 80 ? 1.664 3.092 -2.771 1.00 88.81 80 THR A C 1
ATOM 622 O O . THR A 1 80 ? 0.620 2.798 -3.348 1.00 88.81 80 THR A O 1
ATOM 625 N N . ILE A 1 81 ? 2.822 2.509 -3.103 1.00 87.00 81 ILE A N 1
ATOM 626 C CA . ILE A 1 81 ? 2.923 1.475 -4.145 1.00 87.00 81 ILE A CA 1
ATOM 627 C C . ILE A 1 81 ? 2.266 0.174 -3.666 1.00 87.00 81 ILE A C 1
ATOM 629 O O . ILE A 1 81 ? 2.627 -0.362 -2.620 1.00 87.00 81 ILE A O 1
ATOM 633 N N . ILE A 1 82 ? 1.357 -0.363 -4.481 1.00 88.31 82 ILE A N 1
ATOM 634 C CA . ILE A 1 82 ? 0.688 -1.654 -4.277 1.00 88.31 82 ILE A CA 1
ATOM 635 C C . ILE A 1 82 ? 1.023 -2.555 -5.474 1.00 88.31 82 ILE A 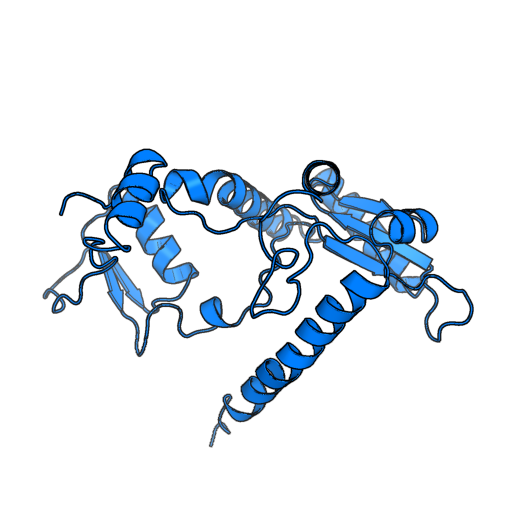C 1
ATOM 637 O O . ILE A 1 82 ? 0.799 -2.158 -6.617 1.00 88.31 82 ILE A O 1
ATOM 641 N N . ARG A 1 83 ? 1.599 -3.739 -5.222 1.00 90.69 83 ARG A N 1
ATOM 642 C CA . ARG A 1 83 ? 2.050 -4.702 -6.248 1.00 90.69 83 ARG A CA 1
ATOM 643 C C . ARG A 1 83 ? 2.251 -6.108 -5.668 1.00 90.69 83 ARG A C 1
ATOM 645 O O . ARG A 1 83 ? 2.488 -6.225 -4.468 1.00 90.69 83 ARG A O 1
ATOM 652 N N . SER A 1 84 ? 2.258 -7.135 -6.523 1.00 89.25 84 SER A N 1
ATOM 653 C CA . SER A 1 84 ? 2.469 -8.547 -6.141 1.00 89.25 84 SER A CA 1
ATOM 654 C C . SER A 1 84 ? 3.598 -9.274 -6.895 1.00 89.25 84 SER A C 1
ATOM 656 O O . SER A 1 84 ? 3.833 -10.456 -6.660 1.00 89.25 84 SER A O 1
ATOM 658 N N . ASN A 1 85 ? 4.374 -8.579 -7.734 1.00 90.25 85 ASN A N 1
ATOM 659 C CA . ASN A 1 85 ? 5.451 -9.149 -8.562 1.00 90.25 85 ASN A CA 1
ATOM 660 C C . ASN A 1 85 ? 6.741 -9.499 -7.781 1.00 90.25 85 ASN A C 1
ATOM 662 O O . ASN A 1 85 ? 7.812 -8.939 -8.019 1.00 90.25 85 ASN A O 1
ATOM 666 N N . TYR A 1 86 ? 6.637 -10.407 -6.812 1.00 87.62 86 TYR A N 1
ATOM 667 C CA . TYR A 1 86 ? 7.753 -10.905 -5.999 1.00 87.62 86 TYR A CA 1
ATOM 668 C C . TYR A 1 86 ? 8.332 -12.209 -6.562 1.00 87.62 86 TYR A C 1
ATOM 670 O O . TYR A 1 86 ? 7.665 -12.914 -7.311 1.00 87.62 86 TYR A O 1
ATOM 678 N N . LEU A 1 87 ? 9.587 -12.519 -6.217 1.00 83.62 87 LEU A N 1
ATOM 679 C CA . LEU A 1 87 ? 10.311 -13.671 -6.768 1.00 83.62 87 LEU A CA 1
ATOM 680 C C . LEU A 1 87 ? 9.932 -15.014 -6.136 1.00 83.62 87 LEU A C 1
ATOM 682 O O . LEU A 1 87 ? 9.807 -16.002 -6.848 1.00 83.62 87 LEU A O 1
ATOM 686 N N . PHE A 1 88 ? 9.859 -15.058 -4.805 1.00 81.12 88 PHE A N 1
ATOM 687 C CA . PHE A 1 88 ? 9.636 -16.296 -4.058 1.00 81.12 88 PHE A CA 1
ATOM 688 C C . PHE A 1 88 ? 8.150 -16.639 -4.012 1.00 81.12 88 PHE A C 1
ATOM 690 O O . PHE A 1 88 ? 7.324 -15.736 -3.860 1.00 81.12 88 PHE A O 1
ATOM 697 N N . ASP A 1 89 ? 7.824 -17.927 -4.094 1.00 75.06 89 ASP A N 1
ATOM 698 C CA . ASP A 1 89 ? 6.447 -18.419 -4.193 1.00 75.06 89 ASP A CA 1
ATOM 699 C C . ASP A 1 89 ? 5.587 -17.968 -3.003 1.00 75.06 89 ASP A C 1
ATOM 701 O O . ASP A 1 89 ? 4.464 -17.499 -3.178 1.00 75.06 89 ASP A O 1
ATOM 705 N N . GLU A 1 90 ? 6.125 -18.028 -1.785 1.00 76.31 90 GLU A N 1
ATOM 706 C CA . GLU A 1 90 ? 5.430 -17.609 -0.565 1.00 76.31 90 GLU A CA 1
ATOM 707 C C . GLU A 1 90 ? 5.133 -16.108 -0.582 1.00 76.31 90 GLU A C 1
ATOM 709 O O . GLU A 1 90 ? 4.053 -15.672 -0.182 1.00 76.31 90 GLU A O 1
ATOM 714 N N . SER A 1 91 ? 6.080 -15.316 -1.094 1.00 78.38 91 SER A N 1
ATOM 715 C CA . SER A 1 91 ? 5.907 -13.871 -1.238 1.00 78.38 91 SER A CA 1
ATOM 716 C C . SER A 1 91 ? 4.870 -13.556 -2.311 1.00 78.38 91 SER A C 1
ATOM 718 O O . SER A 1 91 ? 3.959 -12.773 -2.061 1.00 78.38 91 SER A O 1
ATOM 720 N N . ALA A 1 92 ? 4.976 -14.179 -3.487 1.00 78.81 92 ALA A N 1
ATOM 721 C CA . ALA A 1 92 ? 4.039 -13.976 -4.585 1.00 78.81 92 ALA A CA 1
ATOM 722 C C . ALA A 1 92 ? 2.602 -14.275 -4.138 1.00 78.81 92 ALA A C 1
ATOM 724 O O . ALA A 1 92 ? 1.736 -13.423 -4.293 1.00 78.81 92 ALA A O 1
ATOM 725 N N . ARG A 1 93 ? 2.367 -15.417 -3.478 1.00 77.56 93 ARG A N 1
ATOM 726 C CA . ARG A 1 93 ? 1.038 -15.798 -2.968 1.00 77.56 93 ARG A CA 1
ATOM 727 C C . ARG A 1 93 ? 0.489 -14.811 -1.942 1.00 77.56 93 ARG A C 1
ATOM 729 O O . ARG A 1 93 ? -0.671 -14.419 -2.037 1.00 77.56 93 ARG A O 1
ATOM 736 N N . LEU A 1 94 ? 1.311 -14.399 -0.974 1.00 82.62 94 LEU A N 1
ATOM 737 C CA . LEU A 1 94 ? 0.889 -13.458 0.066 1.00 82.62 94 LEU A CA 1
ATOM 738 C C . LEU A 1 94 ? 0.515 -12.095 -0.525 1.00 82.62 94 LEU A C 1
ATOM 740 O O . LEU A 1 94 ? -0.547 -11.552 -0.221 1.00 82.62 94 LEU A O 1
ATOM 744 N N . TYR A 1 95 ? 1.391 -11.532 -1.358 1.00 84.81 95 TYR A N 1
ATOM 745 C CA . TYR A 1 95 ? 1.162 -10.207 -1.922 1.00 84.81 95 TYR A CA 1
ATOM 746 C C . TYR A 1 95 ? 0.071 -10.212 -2.988 1.00 84.81 95 TYR A C 1
ATOM 748 O O . TYR A 1 95 ? -0.652 -9.226 -3.089 1.00 84.81 95 TYR A O 1
ATOM 756 N N . ASP A 1 96 ? -0.084 -11.291 -3.756 1.00 85.75 96 ASP A N 1
ATOM 757 C CA . ASP A 1 96 ? -1.164 -11.393 -4.737 1.00 85.75 96 ASP A CA 1
ATOM 758 C C . ASP A 1 96 ? -2.533 -11.436 -4.062 1.00 85.75 96 ASP A C 1
ATOM 760 O O . ASP A 1 96 ? -3.410 -10.641 -4.397 1.00 85.75 96 ASP A O 1
ATOM 764 N N . HIS A 1 97 ? -2.672 -12.242 -3.005 1.00 85.88 97 HIS A N 1
ATOM 765 C CA . HIS A 1 97 ? -3.870 -12.224 -2.173 1.00 85.88 97 HIS A CA 1
ATOM 766 C C . HIS A 1 97 ? -4.146 -10.823 -1.601 1.00 85.88 97 HIS A C 1
ATOM 768 O O . HIS A 1 97 ? -5.266 -10.322 -1.691 1.00 85.88 97 HIS A O 1
ATOM 774 N N . ALA A 1 98 ? -3.117 -10.137 -1.089 1.00 88.75 98 ALA A N 1
ATOM 775 C CA . ALA A 1 98 ? -3.268 -8.774 -0.584 1.00 88.75 98 ALA A CA 1
ATOM 776 C C . ALA A 1 98 ? -3.729 -7.785 -1.673 1.00 88.75 98 ALA A C 1
ATOM 778 O O . ALA A 1 98 ? -4.579 -6.937 -1.403 1.00 88.75 98 ALA A O 1
ATOM 779 N N . VAL A 1 99 ? -3.201 -7.876 -2.901 1.00 89.19 99 VAL A N 1
ATOM 780 C CA . VAL A 1 99 ? -3.630 -7.035 -4.034 1.00 89.19 99 VAL A CA 1
ATOM 781 C C . VAL A 1 99 ? -5.093 -7.295 -4.390 1.00 89.19 99 VAL A C 1
ATOM 783 O O . VAL A 1 99 ? -5.827 -6.330 -4.589 1.00 89.19 99 VAL A O 1
ATOM 786 N N . GLN A 1 100 ? -5.541 -8.553 -4.403 1.00 87.56 100 GLN A N 1
ATOM 787 C CA . GLN A 1 100 ? -6.948 -8.897 -4.648 1.00 87.56 100 GLN A CA 1
ATOM 788 C C . GLN A 1 100 ? -7.878 -8.265 -3.598 1.00 87.56 100 GLN A C 1
ATOM 790 O O . GLN A 1 100 ? -8.922 -7.714 -3.943 1.00 87.56 100 GLN A O 1
ATOM 795 N N . MET A 1 101 ? -7.470 -8.246 -2.324 1.00 90.25 101 MET A N 1
ATOM 796 C CA . MET A 1 101 ? -8.226 -7.570 -1.260 1.00 90.25 101 MET A CA 1
ATOM 797 C C . MET A 1 101 ? -8.336 -6.053 -1.499 1.00 90.25 101 MET A C 1
ATOM 799 O O . MET A 1 101 ? -9.385 -5.456 -1.255 1.00 90.25 101 MET A O 1
ATOM 803 N N . TRP A 1 102 ? -7.285 -5.407 -2.020 1.00 91.25 102 TRP A N 1
ATOM 804 C CA . TRP A 1 102 ? -7.320 -3.974 -2.348 1.00 91.25 102 TRP A CA 1
ATOM 805 C C . TRP A 1 102 ? -8.365 -3.614 -3.413 1.00 91.25 102 TRP A C 1
ATOM 807 O O . TRP A 1 102 ? -8.885 -2.495 -3.380 1.00 91.25 102 TRP A O 1
ATOM 817 N N . GLU A 1 103 ? -8.701 -4.532 -4.325 1.00 87.44 103 GLU A N 1
ATOM 818 C CA . GLU A 1 103 ? -9.658 -4.275 -5.412 1.00 87.44 103 GLU A CA 1
ATOM 819 C C . GLU A 1 103 ? -11.082 -4.005 -4.905 1.00 87.44 103 GLU A C 1
ATOM 821 O O . GLU A 1 103 ? -11.823 -3.241 -5.531 1.00 87.44 103 GLU A O 1
ATOM 826 N N . HIS A 1 104 ? -11.444 -4.580 -3.755 1.00 89.69 104 HIS A N 1
ATOM 827 C CA . HIS A 1 104 ? -12.786 -4.499 -3.167 1.00 89.69 104 HIS A CA 1
ATOM 828 C C . HIS A 1 104 ? -12.846 -3.676 -1.875 1.00 89.69 104 HIS A C 1
ATOM 830 O O . HIS A 1 104 ? -13.928 -3.282 -1.435 1.00 89.69 104 HIS A O 1
ATOM 836 N N . LEU A 1 105 ? -11.690 -3.298 -1.322 1.00 92.19 105 LEU A N 1
ATOM 837 C CA . LEU A 1 105 ? -11.595 -2.644 -0.017 1.00 92.19 105 LEU A CA 1
ATOM 838 C C . LEU A 1 105 ? -12.440 -1.363 0.105 1.00 92.19 105 LEU A C 1
ATOM 840 O O . LEU A 1 105 ? -12.954 -1.052 1.180 1.00 92.19 105 LEU A O 1
ATOM 844 N N . SER A 1 106 ? -12.617 -0.607 -0.987 1.00 91.00 106 SER A N 1
ATOM 845 C CA . SER A 1 106 ? -13.465 0.596 -0.952 1.00 91.00 106 SER A CA 1
ATOM 846 C C . SER A 1 106 ? -14.936 0.267 -0.680 1.00 91.00 106 SER A C 1
ATOM 848 O O . SER A 1 106 ? -15.629 1.011 0.022 1.00 91.00 106 SER A O 1
ATOM 850 N N . GLN A 1 107 ? -15.419 -0.836 -1.245 1.00 90.75 107 GLN A N 1
ATOM 851 C CA . GLN A 1 107 ? -16.775 -1.336 -1.075 1.00 90.75 107 GLN A CA 1
ATOM 852 C C . GLN A 1 107 ? -16.945 -1.913 0.331 1.00 90.75 107 GLN A C 1
ATOM 854 O O . GLN A 1 107 ? -17.880 -1.518 1.030 1.00 90.75 107 GLN A O 1
ATOM 859 N N . ASP A 1 108 ? -15.995 -2.729 0.782 1.00 91.88 108 ASP A N 1
ATOM 860 C CA . ASP A 1 108 ? -16.037 -3.403 2.087 1.00 91.88 108 ASP A CA 1
ATOM 861 C C . ASP A 1 108 ? -16.019 -2.407 3.261 1.00 91.88 108 ASP A C 1
ATOM 863 O O . ASP A 1 108 ? -16.747 -2.530 4.260 1.00 91.88 108 ASP A O 1
ATOM 867 N N . LEU A 1 109 ? -15.221 -1.344 3.129 1.00 90.94 109 LEU A N 1
ATOM 868 C CA . LEU A 1 109 ? -15.156 -0.269 4.118 1.00 90.94 109 LEU A CA 1
ATOM 869 C C . LEU A 1 109 ? -16.277 0.766 3.958 1.00 90.94 109 LEU A C 1
ATOM 871 O O . LEU A 1 109 ? -16.518 1.536 4.893 1.00 90.94 109 LEU A O 1
ATOM 875 N N . ASN A 1 110 ? -16.978 0.769 2.818 1.00 91.56 110 ASN A N 1
ATOM 876 C CA . ASN A 1 110 ? -17.825 1.865 2.350 1.00 91.56 110 ASN A CA 1
ATOM 877 C C . ASN A 1 110 ? -17.080 3.212 2.417 1.00 91.56 110 ASN A C 1
ATOM 879 O O . ASN A 1 110 ? -17.612 4.202 2.898 1.00 91.56 110 ASN A O 1
ATOM 883 N N . TYR A 1 111 ? -15.828 3.246 1.963 1.00 87.56 111 TYR A N 1
ATOM 884 C CA . TYR A 1 111 ? -14.974 4.431 2.000 1.00 87.56 111 TYR A CA 1
ATOM 885 C C . TYR A 1 111 ? -14.057 4.441 0.781 1.00 87.56 111 TYR A C 1
ATOM 887 O O . TYR A 1 111 ? -13.448 3.427 0.466 1.00 87.56 111 TYR A O 1
ATOM 895 N N . ASN A 1 112 ? -13.927 5.574 0.090 1.00 88.12 112 ASN A N 1
ATOM 896 C CA . ASN A 1 112 ? -13.019 5.652 -1.052 1.00 88.12 112 ASN A CA 1
ATOM 897 C C . ASN A 1 112 ? -11.562 5.653 -0.562 1.00 88.12 112 ASN A C 1
ATOM 899 O O . ASN A 1 112 ? -11.063 6.685 -0.114 1.00 88.12 112 ASN A O 1
ATOM 903 N N . VAL A 1 113 ? -10.879 4.508 -0.672 1.00 87.81 113 VAL A N 1
ATOM 904 C CA . VAL A 1 113 ? -9.454 4.385 -0.306 1.00 87.81 113 VAL A CA 1
ATOM 905 C C . VAL A 1 113 ? -8.510 4.892 -1.400 1.00 87.81 113 VAL A C 1
ATOM 907 O O . VAL A 1 113 ? -7.296 4.789 -1.262 1.00 87.81 113 VAL A O 1
ATOM 910 N N . MET A 1 114 ? -9.055 5.447 -2.489 1.00 88.06 114 MET A N 1
ATOM 911 C CA . MET A 1 114 ? -8.309 5.975 -3.635 1.00 88.06 114 MET A CA 1
ATOM 912 C C . MET A 1 114 ? -7.392 4.933 -4.298 1.00 88.06 114 MET A C 1
ATOM 914 O O . MET A 1 114 ? -6.374 5.286 -4.895 1.00 88.06 114 MET A O 1
ATOM 918 N N . TYR A 1 115 ? -7.768 3.650 -4.223 1.00 86.88 115 TYR A N 1
ATOM 919 C CA . TYR A 1 115 ? -7.045 2.568 -4.885 1.00 86.88 115 TYR A CA 1
ATOM 920 C C . TYR A 1 115 ? -7.058 2.760 -6.407 1.00 86.88 115 TYR A C 1
ATOM 922 O O . TYR A 1 115 ? -8.089 3.053 -7.018 1.00 86.88 115 TYR A O 1
ATOM 930 N N . SER A 1 116 ? -5.884 2.620 -7.019 1.00 83.81 116 SER A N 1
ATOM 931 C CA . SER A 1 116 ? -5.659 2.902 -8.431 1.00 83.81 116 SER A CA 1
ATOM 932 C C . SER A 1 116 ? -4.674 1.883 -9.015 1.00 83.81 116 SER A C 1
ATOM 934 O O . SER A 1 116 ? -3.463 2.090 -8.901 1.00 83.81 116 SER A O 1
ATOM 936 N N . PRO A 1 117 ? -5.158 0.797 -9.650 1.00 83.31 117 PRO A N 1
ATOM 937 C CA . PRO A 1 117 ? -4.316 -0.239 -10.248 1.00 83.31 117 PRO A CA 1
ATOM 938 C C . PRO A 1 117 ? -3.674 0.255 -11.552 1.00 83.31 117 PRO A C 1
ATOM 940 O O . PRO A 1 117 ? -4.045 -0.151 -12.649 1.00 83.31 117 PRO A O 1
ATOM 943 N N . ARG A 1 118 ? -2.697 1.161 -11.430 1.00 81.50 118 ARG A N 1
ATOM 944 C CA . ARG A 1 118 ? -2.002 1.783 -12.570 1.00 81.50 118 ARG A CA 1
ATOM 945 C C . ARG A 1 118 ? -0.713 1.093 -13.011 1.00 81.50 118 ARG A C 1
ATOM 947 O O . ARG A 1 118 ? 0.020 1.607 -13.848 1.00 81.50 118 ARG A O 1
ATOM 954 N N . GLY A 1 119 ? -0.454 -0.061 -12.417 1.00 86.19 119 GLY A N 1
ATOM 955 C CA . GLY A 1 119 ? 0.750 -0.843 -12.617 1.00 86.19 119 GLY A CA 1
ATOM 956 C C . GLY A 1 119 ? 2.014 -0.234 -12.010 1.00 86.19 119 GLY A C 1
ATOM 957 O O . GLY A 1 119 ? 2.037 0.903 -11.533 1.00 86.19 119 GLY A O 1
ATOM 958 N N . VAL A 1 120 ? 3.073 -1.039 -12.005 1.00 88.56 120 VAL A N 1
ATOM 959 C CA . VAL A 1 120 ? 4.410 -0.676 -11.527 1.00 88.56 120 VAL A CA 1
ATOM 960 C C . VAL A 1 120 ? 5.459 -1.205 -12.495 1.00 88.56 120 VAL A C 1
ATOM 962 O O . VAL A 1 120 ? 5.445 -2.386 -12.843 1.00 88.56 120 VAL A O 1
ATOM 965 N N . MET A 1 121 ? 6.355 -0.322 -12.939 1.00 92.44 121 MET A N 1
ATOM 966 C CA . MET A 1 121 ? 7.399 -0.658 -13.902 1.00 92.44 121 MET A CA 1
ATOM 967 C C . MET A 1 121 ? 8.757 -0.794 -13.212 1.00 92.44 121 MET A C 1
ATOM 969 O O . MET A 1 121 ? 9.182 0.119 -12.507 1.00 92.44 121 MET A O 1
ATOM 973 N N . MET A 1 122 ? 9.446 -1.911 -13.447 1.00 91.75 122 MET A N 1
ATOM 974 C CA . MET A 1 122 ? 10.824 -2.138 -12.998 1.00 91.75 122 MET A CA 1
ATOM 975 C C . MET A 1 122 ? 11.760 -2.046 -14.204 1.00 91.75 122 MET A C 1
ATOM 977 O O . MET A 1 122 ? 11.534 -2.729 -15.202 1.00 91.75 122 MET A O 1
ATOM 981 N N . LEU A 1 123 ? 12.792 -1.205 -14.125 1.00 92.50 123 LEU A N 1
ATOM 982 C CA . LEU A 1 123 ? 13.718 -0.922 -15.228 1.00 92.50 123 LEU A CA 1
ATOM 983 C C . LEU A 1 123 ? 14.984 -1.786 -15.133 1.00 92.50 123 LEU A C 1
ATOM 985 O O . LEU A 1 123 ? 15.461 -2.057 -14.033 1.00 92.50 123 LEU A O 1
ATOM 989 N N . ALA A 1 124 ? 15.542 -2.180 -16.279 1.00 92.69 124 ALA A N 1
ATOM 990 C CA . ALA A 1 124 ? 16.822 -2.877 -16.381 1.00 92.69 124 ALA A CA 1
ATOM 991 C C . ALA A 1 124 ? 17.860 -2.037 -17.133 1.00 92.69 124 ALA A C 1
ATOM 993 O O . ALA A 1 124 ? 17.650 -1.645 -18.286 1.00 92.69 124 ALA A O 1
ATOM 994 N N . HIS A 1 125 ? 19.018 -1.830 -16.509 1.00 94.00 125 HIS A N 1
ATOM 995 C CA . HIS A 1 125 ? 20.118 -1.021 -17.043 1.00 94.00 125 HIS A CA 1
ATOM 996 C C . HIS A 1 125 ? 21.389 -1.838 -17.308 1.00 94.00 125 HIS A C 1
ATOM 998 O O . HIS A 1 125 ? 22.377 -1.317 -17.822 1.00 94.00 125 HIS A O 1
ATOM 1004 N N . SER A 1 126 ? 21.378 -3.126 -16.963 1.00 90.44 126 SER A N 1
ATOM 1005 C CA . SER A 1 126 ? 22.505 -4.035 -17.135 1.00 90.44 126 SER A CA 1
ATOM 1006 C C . SER A 1 126 ? 22.055 -5.427 -17.576 1.00 90.44 126 SER A C 1
ATOM 1008 O O . SER A 1 126 ? 20.894 -5.816 -17.429 1.00 90.44 126 SER A O 1
ATOM 1010 N N . VAL A 1 127 ? 23.006 -6.224 -18.070 1.00 94.06 127 VAL A N 1
ATOM 1011 C CA . VAL A 1 127 ? 22.778 -7.648 -18.371 1.00 94.06 127 VAL A CA 1
ATOM 1012 C C . VAL A 1 127 ? 22.310 -8.406 -17.124 1.00 94.06 127 VAL A C 1
ATOM 1014 O O . VAL A 1 127 ? 21.463 -9.293 -17.228 1.00 94.06 127 VAL A O 1
ATOM 1017 N N . HIS A 1 128 ? 22.818 -8.035 -15.945 1.00 94.25 128 HIS A N 1
ATOM 1018 C CA . HIS A 1 128 ? 22.405 -8.640 -14.683 1.00 94.25 128 HIS A CA 1
ATOM 1019 C C . HIS A 1 128 ? 20.936 -8.334 -14.362 1.00 94.25 128 HIS A C 1
ATOM 1021 O O . HIS A 1 128 ? 20.174 -9.259 -14.081 1.00 94.25 128 HIS A O 1
ATOM 1027 N N . ASP A 1 129 ? 20.503 -7.077 -14.501 1.00 93.38 129 ASP A N 1
ATOM 1028 C CA . ASP A 1 129 ? 19.099 -6.700 -14.287 1.00 93.38 129 ASP A CA 1
ATOM 1029 C C . ASP A 1 129 ? 18.175 -7.470 -15.230 1.00 93.38 129 ASP A C 1
ATOM 1031 O O . ASP A 1 129 ? 17.145 -7.988 -14.809 1.00 93.38 129 ASP A O 1
ATOM 1035 N N . VAL A 1 130 ? 18.566 -7.613 -16.501 1.00 94.69 130 VAL A N 1
ATOM 1036 C CA . VAL A 1 130 ? 17.807 -8.391 -17.490 1.00 94.69 130 VAL A CA 1
ATOM 1037 C C . VAL A 1 130 ? 17.636 -9.843 -17.043 1.00 94.69 130 VAL A C 1
ATOM 1039 O O . VAL A 1 130 ? 16.537 -10.390 -17.140 1.00 94.69 130 VAL A O 1
ATOM 1042 N N . GLN A 1 131 ? 18.697 -10.480 -16.542 1.00 95.56 131 GLN A N 1
ATOM 1043 C CA . GLN A 1 131 ? 18.633 -11.856 -16.040 1.00 95.56 131 GLN A CA 1
ATOM 1044 C C . GLN A 1 131 ? 17.717 -11.967 -14.814 1.00 95.56 131 GLN A C 1
ATOM 1046 O O . GLN A 1 131 ? 16.881 -12.872 -14.747 1.00 95.56 131 GLN A O 1
ATOM 1051 N N . VAL A 1 132 ? 17.828 -11.027 -13.871 1.00 93.94 132 VAL A N 1
ATOM 1052 C CA . VAL A 1 132 ? 16.997 -10.985 -12.660 1.00 93.94 132 VAL A CA 1
ATOM 1053 C C . VAL A 1 132 ? 15.527 -10.753 -13.007 1.00 93.94 132 VAL A C 1
ATOM 1055 O O . VAL A 1 132 ? 14.665 -11.479 -12.510 1.00 93.94 132 VAL A O 1
ATOM 1058 N N . LEU A 1 133 ? 15.219 -9.795 -13.881 1.00 94.00 133 LEU A N 1
ATOM 1059 C CA . LEU A 1 133 ? 13.847 -9.494 -14.285 1.00 94.00 133 LEU A CA 1
ATOM 1060 C C . LEU A 1 133 ? 13.216 -10.648 -15.073 1.00 94.00 133 LEU A C 1
ATOM 1062 O O . LEU A 1 133 ? 12.068 -10.992 -14.809 1.00 94.00 133 LEU A O 1
ATOM 1066 N N . LYS A 1 134 ? 13.959 -11.319 -15.966 1.00 94.62 134 LYS A N 1
ATOM 1067 C CA . LYS A 1 134 ? 13.467 -12.540 -16.632 1.00 94.62 134 LYS A CA 1
ATOM 1068 C C . LYS A 1 134 ? 13.128 -13.628 -15.620 1.00 94.62 134 LYS A C 1
ATOM 1070 O O . LYS A 1 134 ? 12.065 -14.238 -15.715 1.00 94.62 134 LYS A O 1
ATOM 1075 N N . ARG A 1 135 ? 13.987 -13.836 -14.616 1.00 94.81 135 ARG A N 1
ATOM 1076 C CA . ARG A 1 135 ? 13.715 -14.784 -13.527 1.00 94.81 135 ARG A CA 1
ATOM 1077 C C . ARG A 1 135 ? 12.411 -14.441 -12.795 1.00 94.81 135 ARG A C 1
ATOM 1079 O O . ARG A 1 135 ? 11.611 -15.343 -12.570 1.00 94.81 135 ARG A O 1
ATOM 1086 N N . HIS A 1 136 ? 12.176 -13.165 -12.480 1.00 93.62 136 HIS A N 1
ATOM 1087 C CA . HIS A 1 136 ? 10.928 -12.715 -11.850 1.00 93.62 136 HIS A CA 1
ATOM 1088 C C . HIS A 1 136 ? 9.715 -12.958 -12.751 1.00 93.62 136 HIS A C 1
ATOM 1090 O O . HIS A 1 136 ? 8.756 -13.570 -12.303 1.00 93.62 136 HIS A O 1
ATOM 1096 N N . VAL A 1 137 ? 9.767 -12.558 -14.026 1.00 93.00 137 VAL A N 1
ATOM 1097 C CA . VAL A 1 137 ? 8.659 -12.753 -14.981 1.00 93.00 137 VAL A CA 1
ATOM 1098 C C . VAL A 1 137 ? 8.265 -14.227 -15.081 1.00 93.00 137 VAL A C 1
ATOM 1100 O O . VAL A 1 137 ? 7.083 -14.556 -15.019 1.00 93.00 137 VAL A O 1
ATOM 1103 N N . HIS A 1 138 ? 9.240 -15.131 -15.195 1.00 93.75 138 HIS A N 1
ATOM 1104 C CA . HIS A 1 138 ? 8.957 -16.564 -15.262 1.00 93.75 138 HIS A CA 1
ATOM 1105 C C . HIS A 1 138 ? 8.386 -17.108 -13.945 1.00 93.75 138 HIS A C 1
ATOM 1107 O O . HIS A 1 138 ? 7.399 -17.838 -13.982 1.00 93.75 138 HIS A O 1
ATOM 1113 N N . ALA A 1 139 ? 8.939 -16.713 -12.793 1.00 89.12 139 ALA A N 1
ATOM 1114 C CA . ALA A 1 139 ? 8.412 -17.115 -11.488 1.00 89.12 139 ALA A CA 1
ATOM 1115 C C . ALA A 1 139 ? 6.986 -16.586 -11.242 1.00 89.12 139 ALA A C 1
ATOM 1117 O O . ALA A 1 139 ? 6.130 -17.320 -10.752 1.00 89.12 139 ALA A O 1
ATOM 1118 N N . ASN A 1 140 ? 6.699 -15.341 -11.635 1.00 91.38 140 ASN A N 1
ATOM 1119 C CA . ASN A 1 140 ? 5.372 -14.742 -11.505 1.00 91.38 140 ASN A CA 1
ATOM 1120 C C . ASN A 1 140 ? 4.338 -15.466 -12.368 1.00 91.38 140 ASN A C 1
ATOM 1122 O O . ASN A 1 140 ? 3.275 -15.803 -11.854 1.00 91.38 140 ASN A O 1
ATOM 1126 N N . ARG A 1 141 ? 4.677 -15.824 -13.614 1.00 90.19 141 ARG A N 1
ATOM 1127 C CA . ARG A 1 141 ? 3.798 -16.642 -14.469 1.00 90.19 141 ARG A CA 1
ATOM 1128 C C . ARG A 1 141 ? 3.477 -17.998 -13.845 1.00 90.19 141 ARG A C 1
ATOM 1130 O O . ARG A 1 141 ? 2.323 -18.409 -13.870 1.00 90.19 141 ARG A O 1
ATOM 1137 N N . CYS A 1 142 ? 4.464 -18.668 -13.248 1.00 91.50 142 CYS A N 1
ATOM 1138 C CA . CYS A 1 142 ? 4.238 -19.934 -12.541 1.00 91.50 142 CYS A CA 1
ATOM 1139 C C . CYS A 1 142 ? 3.329 -19.782 -11.308 1.00 91.50 142 CYS A C 1
ATOM 1141 O O . CYS A 1 142 ? 2.664 -20.740 -10.927 1.00 91.50 142 CYS A O 1
ATOM 1143 N N . ASN A 1 143 ? 3.283 -18.592 -10.704 1.00 80.19 143 ASN A N 1
ATOM 1144 C CA . ASN A 1 143 ? 2.440 -18.278 -9.549 1.00 80.19 143 ASN A CA 1
ATOM 1145 C C . ASN A 1 143 ? 1.109 -17.594 -9.920 1.00 80.19 143 ASN A C 1
ATOM 1147 O O . ASN A 1 143 ? 0.374 -17.200 -9.021 1.00 80.19 143 ASN A O 1
ATOM 1151 N N . GLY A 1 144 ? 0.790 -17.443 -11.212 1.00 84.56 144 GLY A N 1
ATOM 1152 C CA . GLY A 1 144 ? -0.439 -16.777 -11.660 1.00 84.56 144 GLY A CA 1
ATOM 1153 C C . GLY A 1 144 ? -0.463 -15.258 -11.445 1.00 84.56 144 GLY A C 1
ATOM 1154 O O . GLY A 1 144 ? -1.535 -14.667 -11.460 1.00 84.56 144 GLY A O 1
ATOM 1155 N N . VAL A 1 145 ? 0.7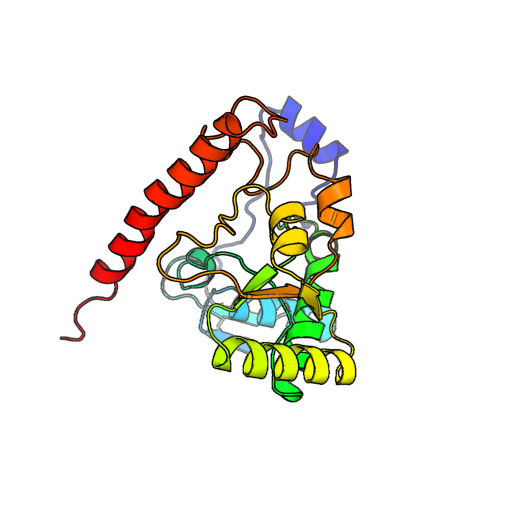00 -14.629 -11.246 1.00 85.19 145 VAL A N 1
ATOM 1156 C CA . VAL A 1 145 ? 0.841 -13.176 -11.074 1.00 85.19 145 VAL A CA 1
ATOM 1157 C C . VAL A 1 145 ? 1.162 -12.517 -12.416 1.00 85.19 145 VAL A C 1
ATOM 1159 O O . VAL A 1 145 ? 2.136 -12.888 -13.079 1.00 85.19 145 VAL A O 1
ATOM 1162 N N . ASP A 1 146 ? 0.395 -11.488 -12.780 1.00 85.62 146 ASP A N 1
ATOM 1163 C CA . ASP A 1 146 ? 0.607 -10.705 -14.001 1.00 85.62 146 ASP A CA 1
ATOM 1164 C C . ASP A 1 146 ? 1.904 -9.884 -13.921 1.00 85.62 146 ASP A C 1
ATOM 1166 O O . ASP A 1 146 ? 2.023 -8.916 -13.160 1.00 85.62 146 ASP A O 1
ATOM 1170 N N . ASN A 1 147 ? 2.892 -10.267 -14.731 1.00 90.19 147 ASN A N 1
ATOM 1171 C CA . ASN A 1 147 ? 4.142 -9.536 -14.904 1.00 90.19 147 ASN A CA 1
ATOM 1172 C C . ASN A 1 147 ? 4.658 -9.724 -16.337 1.00 90.19 147 ASN A C 1
ATOM 1174 O O . ASN A 1 147 ? 4.984 -10.838 -16.765 1.00 90.19 147 ASN A O 1
ATOM 1178 N N . GLU A 1 148 ? 4.719 -8.634 -17.091 1.00 90.38 148 GLU A N 1
ATOM 1179 C CA . GLU A 1 148 ? 5.051 -8.644 -18.512 1.00 90.38 148 GLU A CA 1
ATOM 1180 C C . GLU A 1 148 ? 6.432 -8.053 -18.767 1.00 90.38 148 GLU A C 1
ATOM 1182 O O . GLU A 1 148 ? 6.899 -7.167 -18.054 1.00 90.38 148 GLU A O 1
ATOM 1187 N N . TRP A 1 149 ? 7.093 -8.557 -19.807 1.00 93.88 149 TRP A N 1
ATOM 1188 C CA . TRP A 1 149 ? 8.360 -8.021 -20.288 1.00 93.88 149 TRP A CA 1
ATOM 1189 C C . TRP A 1 149 ? 8.101 -6.898 -21.287 1.00 93.88 149 TRP A C 1
ATOM 1191 O O . TRP A 1 149 ? 7.271 -7.069 -22.173 1.00 93.88 149 TRP A O 1
ATOM 1201 N N . LEU A 1 150 ? 8.851 -5.802 -21.184 1.00 92.88 150 LEU A N 1
ATOM 1202 C CA . LEU A 1 150 ? 8.783 -4.664 -22.095 1.00 92.88 150 LEU A CA 1
ATOM 1203 C C . LEU A 1 150 ? 10.155 -4.359 -22.701 1.00 92.88 150 LEU A C 1
ATOM 1205 O O . LEU A 1 150 ? 11.183 -4.310 -22.017 1.00 92.88 150 LEU A O 1
ATOM 1209 N N . THR A 1 151 ? 10.155 -4.069 -23.994 1.00 94.75 151 THR A N 1
ATOM 1210 C CA . THR A 1 151 ? 11.246 -3.375 -24.680 1.00 94.75 151 THR A CA 1
ATOM 1211 C C . THR A 1 151 ? 11.318 -1.908 -24.228 1.00 94.75 151 THR A C 1
ATOM 1213 O O . THR A 1 151 ? 10.326 -1.355 -23.743 1.00 94.75 151 THR A O 1
ATOM 1216 N N . PRO A 1 152 ? 12.456 -1.214 -24.421 1.00 93.81 152 PRO A N 1
ATOM 1217 C CA . PRO A 1 152 ? 12.545 0.219 -24.135 1.00 93.81 152 PRO A CA 1
ATOM 1218 C C . PRO A 1 152 ? 11.491 1.064 -24.871 1.00 93.81 152 PRO A C 1
ATOM 1220 O O . PRO A 1 152 ? 10.977 2.031 -24.310 1.00 93.81 152 PRO A O 1
ATOM 1223 N N . ALA A 1 153 ? 11.128 0.688 -26.103 1.00 93.62 153 ALA A N 1
ATOM 1224 C CA . ALA A 1 153 ? 10.095 1.374 -26.879 1.00 93.62 153 ALA A CA 1
ATOM 1225 C C . ALA A 1 153 ? 8.699 1.209 -26.255 1.00 93.62 153 ALA A C 1
ATOM 1227 O O . ALA A 1 153 ? 7.970 2.190 -26.115 1.00 93.62 153 ALA A O 1
ATOM 1228 N N . GLU A 1 154 ? 8.346 0.000 -25.813 1.00 93.12 154 GLU A N 1
ATOM 1229 C CA . GLU A 1 154 ? 7.078 -0.256 -25.118 1.00 93.12 154 GLU A CA 1
ATOM 1230 C C . GLU A 1 154 ? 7.039 0.435 -23.748 1.00 93.12 154 GLU A C 1
ATOM 1232 O O . GLU A 1 154 ? 6.035 1.049 -23.388 1.00 93.12 154 GLU A O 1
ATOM 1237 N N . ALA A 1 155 ? 8.154 0.431 -23.009 1.00 90.56 155 ALA A N 1
ATOM 1238 C CA . ALA A 1 155 ? 8.280 1.154 -21.744 1.00 90.56 155 ALA A CA 1
ATOM 1239 C C . ALA A 1 155 ? 8.071 2.668 -21.923 1.00 90.56 155 ALA A C 1
ATOM 1241 O O . ALA A 1 155 ? 7.377 3.300 -21.125 1.00 90.56 155 ALA A O 1
ATOM 1242 N N . LYS A 1 156 ? 8.619 3.248 -23.000 1.00 90.75 156 LYS A N 1
ATOM 1243 C CA . LYS A 1 156 ? 8.401 4.650 -23.385 1.00 90.75 156 LYS A CA 1
ATOM 1244 C C . LYS A 1 156 ? 6.953 4.926 -23.783 1.00 90.75 156 LYS A C 1
ATOM 1246 O O . LYS A 1 156 ? 6.429 5.980 -23.438 1.00 90.75 156 LYS A O 1
ATOM 1251 N N . ALA A 1 157 ? 6.312 4.007 -24.503 1.00 88.25 157 ALA A N 1
ATOM 1252 C CA . ALA A 1 157 ? 4.907 4.141 -24.876 1.00 88.25 157 ALA A CA 1
ATOM 1253 C C . ALA A 1 157 ? 3.994 4.127 -23.638 1.00 88.25 157 ALA A C 1
ATOM 1255 O O . ALA A 1 157 ? 3.076 4.943 -23.539 1.00 88.25 157 ALA A O 1
ATOM 1256 N N . PHE A 1 158 ? 4.286 3.258 -22.664 1.00 84.81 158 PHE A N 1
ATOM 1257 C CA . PHE A 1 158 ? 3.550 3.187 -21.403 1.00 84.81 158 PHE A CA 1
ATOM 1258 C C . PHE A 1 158 ? 3.814 4.399 -20.495 1.00 84.81 158 PHE A C 1
ATOM 1260 O O . PHE A 1 158 ? 2.883 4.965 -19.923 1.00 84.81 158 PHE A O 1
ATOM 1267 N N . CYS A 1 159 ? 5.076 4.822 -20.378 1.00 85.94 159 CYS A N 1
ATOM 1268 C CA . CYS A 1 159 ? 5.504 5.982 -19.600 1.00 85.94 159 CYS A CA 1
ATOM 1269 C C . CYS A 1 159 ? 6.188 7.015 -20.517 1.00 85.94 159 CYS A C 1
ATOM 1271 O O . CYS A 1 159 ? 7.421 7.052 -20.588 1.00 85.94 159 CYS A O 1
ATOM 1273 N N . PRO A 1 160 ? 5.419 7.896 -21.196 1.00 85.81 160 PRO A N 1
ATOM 1274 C CA . PRO A 1 160 ? 5.967 8.928 -22.080 1.00 85.81 160 PRO A CA 1
ATOM 1275 C C . PRO A 1 160 ? 7.056 9.828 -21.469 1.00 85.81 160 PRO A C 1
ATOM 1277 O O . PRO A 1 160 ? 7.971 10.198 -22.212 1.00 85.81 160 PRO A O 1
ATOM 1280 N N . PRO A 1 161 ? 7.062 10.147 -20.157 1.00 84.88 161 PRO A N 1
ATOM 1281 C CA . PRO A 1 161 ? 8.175 10.873 -19.542 1.00 84.88 161 PRO A CA 1
ATOM 1282 C C . PRO A 1 161 ? 9.521 10.131 -19.558 1.00 84.88 161 PRO A C 1
ATOM 1284 O O . PRO A 1 161 ? 10.567 10.776 -19.494 1.00 84.88 161 PRO A O 1
ATOM 1287 N N . LEU A 1 162 ? 9.526 8.793 -19.618 1.00 84.88 162 LEU A N 1
ATOM 1288 C CA . LEU A 1 162 ? 10.724 7.968 -19.428 1.00 84.88 162 LEU A CA 1
ATOM 1289 C C . LEU A 1 162 ? 11.792 8.281 -20.485 1.00 84.88 162 LEU A C 1
ATOM 1291 O O . LEU A 1 162 ? 11.505 8.255 -21.679 1.00 84.88 162 LEU A O 1
ATOM 1295 N N . ASN A 1 163 ? 13.033 8.577 -20.094 1.00 87.75 163 ASN A N 1
ATOM 1296 C CA . ASN A 1 163 ? 14.111 8.744 -21.070 1.00 87.75 163 ASN A CA 1
ATOM 1297 C C . ASN A 1 163 ? 14.707 7.377 -21.435 1.00 87.75 163 ASN A C 1
ATOM 1299 O O . ASN A 1 163 ? 15.206 6.672 -20.563 1.00 87.75 163 ASN A O 1
ATOM 1303 N N . VAL A 1 164 ? 14.652 7.024 -22.720 1.00 92.75 164 VAL A N 1
ATOM 1304 C CA . VAL A 1 164 ? 15.176 5.763 -23.273 1.00 92.75 164 VAL A CA 1
ATOM 1305 C C . VAL A 1 164 ? 16.282 6.000 -24.309 1.00 92.75 164 VAL A C 1
ATOM 1307 O O . VAL A 1 164 ? 16.605 5.105 -25.084 1.00 92.75 164 VAL A O 1
ATOM 1310 N N . GLY A 1 165 ? 16.836 7.217 -24.351 1.00 90.06 165 GLY A N 1
ATOM 1311 C CA . GLY A 1 165 ? 17.961 7.564 -25.214 1.00 90.06 165 GLY A CA 1
ATOM 1312 C C . GLY A 1 165 ? 19.207 6.744 -24.881 1.00 90.06 165 GLY A C 1
ATOM 1313 O O . GLY A 1 165 ? 19.450 6.401 -23.726 1.00 90.06 165 GLY A O 1
ATOM 1314 N N . ALA A 1 166 ? 20.003 6.423 -25.901 1.00 85.62 166 ALA A N 1
ATOM 1315 C CA . ALA A 1 166 ? 21.265 5.700 -25.731 1.00 85.62 166 ALA A CA 1
ATOM 1316 C C . ALA A 1 166 ? 22.389 6.582 -25.146 1.00 85.62 166 ALA A C 1
ATOM 1318 O O . ALA A 1 166 ? 23.431 6.071 -24.752 1.00 85.62 166 ALA A O 1
ATOM 1319 N N . ASP A 1 167 ? 22.173 7.896 -25.093 1.00 88.62 167 ASP A N 1
ATOM 1320 C CA . ASP A 1 167 ? 23.099 8.931 -24.628 1.00 88.62 167 ASP A CA 1
ATOM 1321 C C . ASP A 1 167 ? 23.041 9.181 -23.110 1.00 88.62 167 ASP A C 1
ATOM 1323 O O . ASP A 1 167 ? 23.807 9.984 -22.574 1.00 88.62 167 ASP A O 1
ATOM 1327 N N . ILE A 1 168 ? 22.157 8.489 -22.386 1.00 89.50 168 ILE A N 1
ATOM 1328 C CA . ILE A 1 168 ? 22.082 8.575 -20.925 1.00 89.50 168 ILE A CA 1
ATOM 1329 C C . ILE A 1 168 ? 23.154 7.700 -20.266 1.00 89.50 168 ILE A C 1
ATOM 1331 O O . ILE A 1 168 ? 23.509 6.638 -20.769 1.00 89.50 168 ILE A O 1
ATOM 1335 N N . ARG A 1 169 ? 23.620 8.105 -19.076 1.00 87.62 169 ARG A N 1
ATOM 1336 C CA . ARG A 1 169 ? 24.678 7.404 -18.319 1.00 87.62 169 ARG A CA 1
ATOM 1337 C C . ARG A 1 169 ? 24.426 5.898 -18.139 1.00 87.62 169 ARG A C 1
ATOM 1339 O O . ARG A 1 169 ? 25.380 5.128 -18.148 1.00 87.62 169 ARG A O 1
ATOM 1346 N N . TYR A 1 170 ? 23.164 5.501 -17.960 1.00 88.56 170 TYR A N 1
ATOM 1347 C CA . TYR A 1 170 ? 22.737 4.107 -17.800 1.00 88.56 170 TYR A CA 1
ATOM 1348 C C . TYR A 1 170 ? 21.571 3.798 -18.750 1.00 88.56 170 TYR A C 1
ATOM 1350 O O . TYR A 1 170 ? 20.410 3.967 -18.360 1.00 88.56 170 TYR A O 1
ATOM 1358 N N . PRO A 1 171 ? 21.849 3.390 -20.001 1.00 88.62 171 PRO A N 1
ATOM 1359 C CA . PRO A 1 171 ? 20.813 3.133 -20.996 1.00 88.62 171 PRO A CA 1
ATOM 1360 C C . PRO A 1 171 ? 19.792 2.099 -20.519 1.00 88.62 171 PRO A C 1
ATOM 1362 O O . PRO A 1 171 ? 20.140 1.109 -19.873 1.00 88.62 171 PRO A O 1
ATOM 1365 N N . LEU A 1 172 ? 18.518 2.327 -20.840 1.00 88.62 172 LEU A N 1
ATOM 1366 C CA . LEU A 1 172 ? 17.467 1.352 -20.575 1.00 88.62 172 LEU A CA 1
ATOM 1367 C C . LEU A 1 172 ? 17.588 0.202 -21.577 1.00 88.62 172 LEU A C 1
ATOM 1369 O O . LEU A 1 172 ? 17.456 0.409 -22.781 1.00 88.62 172 LEU A O 1
ATOM 1373 N N . THR A 1 173 ? 17.803 -1.012 -21.079 1.00 89.12 173 THR A N 1
ATOM 1374 C CA . THR A 1 173 ? 17.916 -2.214 -21.922 1.00 89.12 173 THR A CA 1
ATOM 1375 C C . THR A 1 173 ? 16.594 -2.967 -22.031 1.00 89.12 173 THR A C 1
ATOM 1377 O O . THR A 1 173 ? 16.288 -3.528 -23.081 1.00 89.12 173 THR A O 1
ATOM 1380 N N . ALA A 1 174 ? 15.790 -2.946 -20.967 1.00 90.75 174 ALA A N 1
ATOM 1381 C CA . ALA A 1 174 ? 14.448 -3.513 -20.915 1.00 90.75 174 ALA A CA 1
ATOM 1382 C C . ALA A 1 174 ? 13.695 -3.019 -19.675 1.00 90.75 174 ALA A C 1
ATOM 1384 O O . ALA A 1 174 ? 14.276 -2.375 -18.802 1.00 90.75 174 ALA A O 1
ATOM 1385 N N . ALA A 1 175 ? 12.416 -3.361 -19.568 1.00 90.50 175 ALA A N 1
ATOM 1386 C CA . ALA A 1 175 ? 11.631 -3.169 -18.359 1.00 90.50 175 ALA A CA 1
ATOM 1387 C C . ALA A 1 175 ? 10.670 -4.345 -18.132 1.00 90.50 175 ALA A C 1
ATOM 1389 O O . ALA A 1 175 ? 10.493 -5.203 -18.994 1.00 90.50 175 ALA A O 1
ATOM 1390 N N . THR A 1 176 ? 10.037 -4.375 -16.965 1.00 88.75 176 THR A N 1
ATOM 1391 C CA . THR A 1 176 ? 8.870 -5.224 -16.699 1.00 88.75 176 THR A CA 1
ATOM 1392 C C . THR A 1 176 ? 7.736 -4.384 -16.144 1.00 88.75 176 THR A C 1
ATOM 1394 O O . THR A 1 176 ? 8.003 -3.376 -15.489 1.00 88.75 176 THR A O 1
ATOM 1397 N N . ILE A 1 177 ? 6.491 -4.773 -16.406 1.00 86.44 177 ILE A N 1
ATOM 1398 C CA . ILE A 1 177 ? 5.291 -4.105 -15.898 1.00 86.44 177 ILE A CA 1
ATOM 1399 C C . ILE A 1 177 ? 4.393 -5.133 -15.213 1.00 86.44 177 ILE A C 1
ATOM 1401 O O . ILE A 1 177 ? 4.027 -6.145 -15.803 1.00 86.44 177 ILE A O 1
ATOM 1405 N N . ALA A 1 178 ? 4.032 -4.860 -13.962 1.00 80.44 178 ALA A N 1
ATOM 1406 C CA . ALA A 1 178 ? 3.040 -5.639 -13.227 1.00 80.44 178 ALA A CA 1
ATOM 1407 C C . ALA A 1 178 ? 1.757 -4.822 -13.042 1.00 80.44 178 ALA A C 1
ATOM 1409 O O . ALA A 1 178 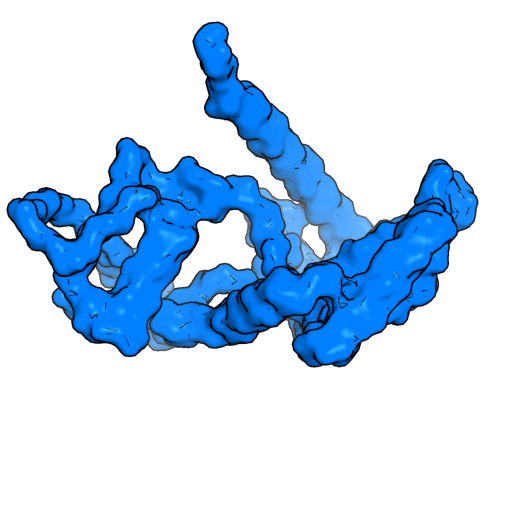? 1.841 -3.619 -12.781 1.00 80.44 178 ALA A O 1
ATOM 1410 N N . GLY A 1 179 ? 0.587 -5.463 -13.138 1.00 71.31 179 GLY A N 1
ATOM 1411 C CA . GLY A 1 179 ? -0.737 -4.852 -12.938 1.00 71.31 179 GLY A CA 1
ATOM 1412 C C . GLY A 1 179 ? -1.672 -4.961 -14.152 1.00 71.31 179 GLY A C 1
ATOM 1413 O O . GLY A 1 179 ? -1.394 -5.699 -15.086 1.00 71.31 179 GLY A O 1
ATOM 1414 N N . LYS A 1 180 ? -2.787 -4.210 -14.137 1.00 62.41 180 LYS A N 1
ATOM 1415 C CA . LYS A 1 180 ? -3.816 -4.171 -15.199 1.00 62.41 180 LYS A CA 1
ATOM 1416 C C . LYS A 1 180 ? -3.611 -2.943 -16.116 1.00 62.41 180 LYS A C 1
ATOM 1418 O O . LYS A 1 180 ? -4.308 -1.943 -15.933 1.00 62.41 180 LYS A O 1
ATOM 1423 N N . PRO A 1 181 ? -2.682 -2.955 -17.095 1.00 54.78 181 PRO A N 1
ATOM 1424 C CA . PRO A 1 181 ? -2.272 -1.759 -17.847 1.00 54.78 181 PRO A CA 1
ATOM 1425 C C . PRO A 1 181 ? -3.423 -1.057 -18.590 1.00 54.78 181 PRO A C 1
ATOM 1427 O O . PRO A 1 181 ? -3.428 0.171 -18.680 1.00 54.78 181 PRO A O 1
ATOM 1430 N N . LYS A 1 182 ? -4.455 -1.799 -19.022 1.00 57.81 182 LYS A N 1
ATOM 1431 C CA . LYS A 1 182 ? -5.655 -1.230 -19.668 1.00 57.81 182 LYS A CA 1
ATOM 1432 C C . LYS A 1 182 ? -6.433 -0.257 -18.777 1.00 57.81 182 LYS A C 1
ATOM 1434 O O . LYS A 1 182 ? -6.946 0.744 -19.269 1.00 57.81 182 LYS A O 1
ATOM 1439 N N . TRP A 1 183 ? -6.455 -0.483 -17.459 1.00 58.25 183 TRP A N 1
ATOM 1440 C CA . TRP A 1 183 ? -7.153 0.394 -16.510 1.00 58.25 183 TRP A CA 1
ATOM 1441 C C . TRP A 1 183 ? -6.603 1.828 -16.534 1.00 58.25 183 TRP A C 1
ATOM 1443 O O . TRP A 1 183 ? -7.351 2.787 -16.343 1.00 58.25 183 TRP A O 1
ATOM 1453 N N . VAL A 1 184 ? -5.298 1.989 -16.792 1.00 54.69 184 VAL A N 1
ATOM 1454 C CA . VAL A 1 184 ? -4.651 3.304 -16.914 1.00 54.69 184 VAL A CA 1
ATOM 1455 C C . VAL A 1 184 ? -5.130 4.025 -18.158 1.00 54.69 184 VAL A C 1
ATOM 1457 O O . VAL A 1 184 ? -5.501 5.192 -18.069 1.00 54.69 184 VAL A O 1
ATOM 1460 N N . GLU A 1 185 ? -5.122 3.343 -19.303 1.00 59.38 185 GLU A N 1
ATOM 1461 C CA . GLU A 1 185 ? -5.523 3.910 -20.591 1.00 59.38 185 GLU A CA 1
ATOM 1462 C C . GLU A 1 185 ? -6.969 4.406 -20.561 1.00 59.38 185 GLU A C 1
ATOM 1464 O O . GLU A 1 185 ? -7.237 5.539 -20.959 1.00 59.38 185 GLU A O 1
ATOM 1469 N N . GLU A 1 186 ? -7.869 3.614 -19.979 1.00 58.09 186 GLU A N 1
ATOM 1470 C CA . GLU A 1 186 ? -9.296 3.924 -19.850 1.00 58.09 186 GLU A CA 1
ATOM 1471 C C . GLU A 1 186 ? -9.585 5.112 -18.915 1.00 58.09 186 GLU A C 1
ATOM 1473 O O . GLU A 1 186 ? -10.654 5.721 -18.986 1.00 58.09 186 GLU A O 1
ATOM 1478 N N . ARG A 1 187 ? -8.649 5.464 -18.021 1.00 56.34 187 ARG A N 1
ATOM 1479 C CA . ARG A 1 187 ? -8.886 6.428 -16.933 1.00 56.34 187 ARG A CA 1
ATOM 1480 C C . ARG A 1 187 ? -7.985 7.653 -16.925 1.00 56.34 187 ARG A C 1
ATOM 1482 O O . ARG A 1 187 ? -8.118 8.464 -16.002 1.00 56.34 187 ARG A O 1
ATOM 1489 N N . LYS A 1 188 ? -7.168 7.868 -17.965 1.00 55.22 188 LYS A N 1
ATOM 1490 C CA . LYS A 1 188 ? -6.355 9.094 -18.146 1.00 55.22 188 LYS A CA 1
ATOM 1491 C C . LYS A 1 188 ? -7.180 10.390 -18.013 1.00 55.22 188 LYS A C 1
ATOM 1493 O O . LYS A 1 188 ? -6.636 11.408 -17.598 1.00 55.22 188 LYS A O 1
ATOM 1498 N N . GLY A 1 189 ? -8.486 10.345 -18.307 1.00 51.78 189 GLY A N 1
ATOM 1499 C CA . GLY A 1 189 ? -9.431 11.464 -18.167 1.00 51.78 189 GLY A CA 1
ATOM 1500 C C . GLY A 1 189 ? -10.247 11.512 -16.865 1.00 51.78 189 GLY A C 1
ATOM 1501 O O . GLY A 1 189 ? -11.148 12.339 -16.759 1.00 51.78 189 GLY A O 1
ATOM 1502 N N . THR A 1 190 ? -9.988 10.648 -15.876 1.00 52.56 190 THR A N 1
ATOM 1503 C CA . THR A 1 190 ? -10.766 10.611 -14.620 1.00 52.56 190 THR A CA 1
ATOM 1504 C C . THR A 1 190 ? -10.069 11.331 -13.462 1.00 52.56 190 THR A C 1
ATOM 1506 O O . THR A 1 190 ? -8.851 11.276 -13.307 1.00 52.56 190 THR A O 1
ATOM 1509 N N . TRP A 1 191 ? -10.855 11.994 -12.611 1.00 44.25 191 TRP A N 1
ATOM 1510 C CA . TRP A 1 191 ? -10.390 12.810 -11.482 1.00 44.25 191 TRP A CA 1
ATOM 1511 C C . TRP A 1 191 ? -10.000 11.952 -10.259 1.00 44.25 191 TRP A C 1
ATOM 1513 O O . TRP A 1 191 ? -10.691 11.967 -9.248 1.00 44.25 191 TRP A O 1
ATOM 1523 N N . HIS A 1 192 ? -8.934 11.145 -10.332 1.00 42.72 192 HIS A N 1
ATOM 1524 C CA . HIS A 1 192 ? -8.486 10.335 -9.183 1.00 42.72 192 HIS A CA 1
ATOM 1525 C C . HIS A 1 192 ? -6.952 10.269 -9.051 1.00 42.72 192 HIS A C 1
ATOM 1527 O O . HIS A 1 192 ? -6.280 9.794 -9.958 1.00 42.72 192 HIS A O 1
ATOM 1533 N N . GLY A 1 193 ? -6.428 10.702 -7.889 1.00 49.97 193 GLY A N 1
ATOM 1534 C CA . GLY A 1 193 ? -5.146 10.312 -7.261 1.00 49.97 193 GLY A CA 1
ATOM 1535 C C . GLY A 1 193 ? -3.843 10.438 -8.071 1.00 49.97 193 GLY A C 1
ATOM 1536 O O . GLY A 1 193 ? -3.680 9.816 -9.117 1.00 49.97 193 GLY A O 1
ATOM 1537 N N . VAL A 1 194 ? -2.861 11.189 -7.548 1.00 43.38 194 VAL A N 1
ATOM 1538 C CA . VAL A 1 194 ? -1.505 11.455 -8.108 1.00 43.38 194 VAL A CA 1
ATOM 1539 C C . VAL A 1 194 ? -1.494 12.178 -9.475 1.00 43.38 194 VAL A C 1
ATOM 1541 O O . VAL A 1 194 ? -0.570 12.931 -9.759 1.00 43.38 194 VAL A O 1
ATOM 1544 N N . HIS A 1 195 ? -2.542 12.038 -10.294 1.00 42.34 195 HIS A N 1
ATOM 1545 C CA . HIS A 1 195 ? -2.720 12.741 -11.569 1.00 42.34 195 HIS A CA 1
ATOM 1546 C C . HIS A 1 195 ? -3.870 13.763 -11.579 1.00 42.34 195 HIS A C 1
ATOM 1548 O O . HIS A 1 195 ? -4.008 14.478 -12.566 1.00 42.34 195 HIS A O 1
ATOM 1554 N N . GLY A 1 196 ? -4.670 13.863 -10.513 1.00 47.22 196 GLY A N 1
ATOM 1555 C CA . GLY A 1 196 ? -5.604 14.980 -10.306 1.00 47.22 196 GLY A CA 1
ATOM 1556 C C . GLY A 1 196 ? -4.919 16.182 -9.634 1.00 47.22 196 GLY A C 1
ATOM 1557 O O . GLY A 1 196 ? -3.769 16.049 -9.210 1.00 47.22 196 GLY A O 1
ATOM 1558 N N . PRO A 1 197 ? -5.591 17.341 -9.494 1.00 49.16 197 PRO A N 1
ATOM 1559 C CA . PRO A 1 197 ? -5.078 18.472 -8.719 1.00 49.16 197 PRO A CA 1
ATOM 1560 C C . PRO A 1 197 ? -4.863 18.071 -7.253 1.00 49.16 197 PRO A C 1
ATOM 1562 O O . PRO A 1 197 ? -5.775 18.139 -6.432 1.00 49.16 197 PRO A O 1
ATOM 1565 N N . LEU A 1 198 ?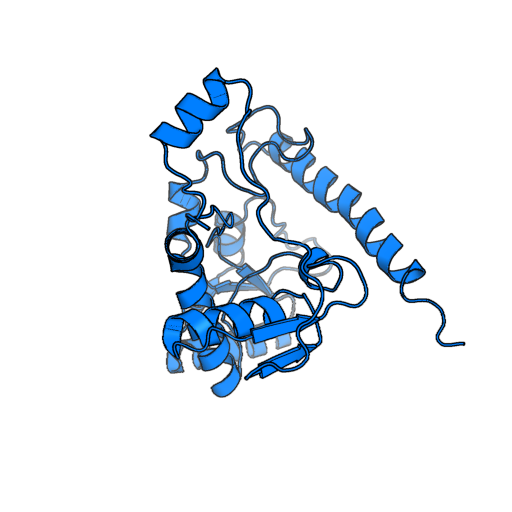 -3.646 17.653 -6.914 1.00 49.25 198 LEU A N 1
ATOM 1566 C CA . LEU A 1 198 ? -3.196 17.488 -5.538 1.00 49.25 198 LEU A CA 1
ATOM 1567 C C . LEU A 1 198 ? -2.422 18.748 -5.158 1.00 49.25 198 LEU A C 1
ATOM 1569 O O . LEU A 1 198 ? -1.522 19.147 -5.892 1.00 49.25 198 LEU A O 1
ATOM 1573 N N . PHE A 1 199 ? -2.784 19.390 -4.046 1.00 52.50 199 PHE A N 1
ATOM 1574 C CA . PHE A 1 199 ? -2.073 20.558 -3.499 1.00 52.50 199 PHE A CA 1
ATOM 1575 C C . PHE A 1 199 ? -1.796 21.696 -4.509 1.00 52.50 199 PHE A C 1
ATOM 1577 O O . PHE A 1 199 ? -0.804 22.403 -4.396 1.00 52.50 199 PHE A O 1
ATOM 1584 N N . GLY A 1 200 ? -2.662 21.870 -5.515 1.00 57.34 200 GLY A N 1
ATOM 1585 C CA . GLY A 1 200 ? -2.523 22.922 -6.531 1.00 57.34 200 GLY A CA 1
ATOM 1586 C C . GLY A 1 200 ? -1.536 22.629 -7.670 1.00 57.34 200 GLY A C 1
ATOM 1587 O O . GLY A 1 200 ? -1.442 23.438 -8.584 1.00 57.34 200 GLY A O 1
ATOM 1588 N N . PHE A 1 201 ? -0.867 21.470 -7.690 1.00 54.69 201 PHE A N 1
ATOM 1589 C CA . PHE A 1 201 ? 0.148 21.125 -8.700 1.00 54.69 201 PHE A CA 1
ATOM 1590 C C . PHE A 1 201 ? -0.423 20.641 -10.048 1.00 54.69 201 PHE A C 1
ATOM 1592 O O . PHE A 1 201 ? 0.333 20.216 -10.907 1.00 54.69 201 PHE A O 1
ATOM 1599 N N . ARG A 1 202 ? -1.748 20.643 -10.264 1.00 60.97 202 ARG A N 1
ATOM 1600 C CA . ARG A 1 202 ? -2.335 20.263 -11.569 1.00 60.97 202 ARG A CA 1
ATOM 1601 C C . ARG A 1 202 ? -3.734 20.836 -11.780 1.00 60.97 202 ARG A C 1
ATOM 1603 O O . ARG A 1 202 ? -4.724 20.112 -11.825 1.00 60.97 202 ARG A O 1
ATOM 1610 N N . THR A 1 203 ? -3.825 22.161 -11.837 1.00 61.44 203 THR A N 1
ATOM 1611 C CA . THR A 1 203 ? -5.102 22.895 -11.923 1.00 61.44 203 THR A CA 1
ATOM 1612 C C . THR A 1 203 ? -5.765 22.822 -13.300 1.00 61.44 203 THR A C 1
ATOM 1614 O O . THR A 1 203 ? -6.982 22.976 -13.389 1.00 61.44 203 THR A O 1
ATOM 1617 N N . LYS A 1 204 ? -4.998 22.542 -14.362 1.00 63.19 204 LYS A N 1
ATOM 1618 C CA . LYS A 1 204 ? -5.512 22.252 -15.708 1.00 63.19 204 LYS A CA 1
ATOM 1619 C C . LYS A 1 204 ? -5.581 20.738 -15.912 1.00 63.19 204 LYS A C 1
ATOM 1621 O O . LYS A 1 204 ? -4.556 20.061 -15.924 1.00 63.19 204 LYS A O 1
ATOM 1626 N N . PHE A 1 205 ? -6.795 20.205 -16.038 1.00 60.50 205 PHE A N 1
ATOM 1627 C CA . PHE A 1 205 ? -7.048 18.776 -16.220 1.00 60.50 205 PHE A CA 1
ATOM 1628 C C . PHE A 1 205 ? -8.197 18.546 -17.219 1.00 60.50 205 PHE A C 1
ATOM 1630 O O . PHE A 1 205 ? -9.206 19.248 -17.119 1.00 60.50 205 PHE A O 1
ATOM 1637 N N . PRO A 1 206 ? -8.100 17.543 -18.115 1.00 62.16 206 PRO A N 1
ATOM 1638 C CA . PRO A 1 206 ? -6.931 16.698 -18.381 1.00 62.16 206 PRO A CA 1
ATOM 1639 C C . PRO A 1 206 ? -5.868 17.440 -19.211 1.00 62.16 206 PRO A C 1
ATOM 1641 O O . PRO A 1 206 ? -6.197 18.118 -20.178 1.00 62.16 206 PRO A O 1
ATOM 1644 N N . ASP A 1 207 ? -4.591 17.295 -18.850 1.00 64.44 207 ASP A N 1
ATOM 1645 C CA . ASP A 1 207 ? -3.459 17.823 -19.626 1.00 64.44 207 ASP A CA 1
ATOM 1646 C C . ASP A 1 207 ? -2.357 16.759 -19.708 1.00 64.44 207 ASP A C 1
ATOM 1648 O O . ASP A 1 207 ? -1.738 16.415 -18.697 1.00 64.44 207 ASP A O 1
ATOM 1652 N N . ALA A 1 208 ? -2.174 16.189 -20.900 1.00 64.00 208 ALA A N 1
ATOM 1653 C CA . ALA A 1 208 ? -1.192 15.144 -21.199 1.00 64.00 208 ALA A CA 1
ATOM 1654 C C . ALA A 1 208 ? 0.053 15.690 -21.924 1.00 64.00 208 ALA A C 1
ATOM 1656 O O . ALA A 1 208 ? 0.834 14.922 -22.484 1.00 64.00 208 ALA A O 1
ATOM 1657 N N . THR A 1 209 ? 0.223 17.012 -21.968 1.00 68.00 209 THR A N 1
ATOM 1658 C CA . THR A 1 209 ? 1.399 17.635 -22.574 1.00 68.00 209 THR A CA 1
ATOM 1659 C C . THR A 1 209 ? 2.632 17.473 -21.681 1.00 68.00 209 THR A C 1
ATOM 1661 O O . THR A 1 209 ? 2.537 17.315 -20.463 1.00 68.00 209 THR A O 1
ATOM 1664 N N . ARG A 1 210 ? 3.825 17.584 -22.280 1.00 62.81 210 ARG A N 1
ATOM 1665 C CA . ARG A 1 210 ? 5.111 17.613 -21.555 1.00 62.81 210 ARG A CA 1
ATOM 1666 C C . ARG A 1 210 ? 5.145 18.703 -20.471 1.00 62.81 210 ARG A C 1
ATOM 1668 O O . ARG A 1 210 ? 5.846 18.557 -19.472 1.00 62.81 210 ARG A O 1
ATOM 1675 N N . GLU A 1 211 ? 4.425 19.804 -20.672 1.00 65.75 211 GLU A N 1
ATOM 1676 C CA . GLU A 1 211 ? 4.321 20.900 -19.705 1.00 65.75 211 GLU A CA 1
ATOM 1677 C C . GLU A 1 211 ? 3.477 20.495 -18.493 1.00 65.75 211 GLU A C 1
ATOM 1679 O O . GLU A 1 211 ? 3.943 20.672 -17.370 1.00 65.75 211 GLU A O 1
ATOM 1684 N N . GLY A 1 212 ? 2.337 19.826 -18.696 1.00 64.44 212 GLY A N 1
ATOM 1685 C CA . GLY A 1 212 ? 1.526 19.261 -17.609 1.00 64.44 212 GLY A CA 1
ATOM 1686 C C . GLY A 1 212 ? 2.240 18.190 -16.764 1.00 64.44 212 GLY A C 1
ATOM 1687 O O . GLY A 1 212 ? 1.871 17.952 -15.614 1.00 64.44 212 GLY A O 1
ATOM 1688 N N . GLU A 1 213 ? 3.293 17.555 -17.291 1.00 64.94 213 GLU A N 1
ATOM 1689 C CA . GLU A 1 213 ? 4.135 16.594 -16.555 1.00 64.94 213 GLU A CA 1
ATOM 1690 C C . GLU A 1 213 ? 5.223 17.260 -15.694 1.00 64.94 213 GLU A C 1
ATOM 1692 O O . GLU A 1 213 ? 5.681 16.671 -14.706 1.00 64.94 213 GLU A O 1
ATOM 1697 N N . ARG A 1 214 ? 5.636 18.495 -16.019 1.00 66.56 214 ARG A N 1
ATOM 1698 C CA . ARG A 1 214 ? 6.639 19.232 -15.228 1.00 66.56 214 ARG A CA 1
ATOM 1699 C C . ARG A 1 214 ? 6.146 19.521 -13.820 1.00 66.56 214 ARG A C 1
ATOM 1701 O O . ARG A 1 214 ? 6.941 19.423 -12.883 1.00 66.56 214 ARG A O 1
ATOM 1708 N N . ASP A 1 215 ? 4.859 19.809 -13.672 1.00 63.47 215 ASP A N 1
ATOM 1709 C CA . ASP A 1 215 ? 4.262 20.085 -12.369 1.00 63.47 215 ASP A CA 1
ATOM 1710 C C . ASP A 1 215 ? 4.235 18.830 -11.486 1.00 63.47 215 ASP A C 1
ATOM 1712 O O . ASP A 1 215 ? 4.496 18.902 -10.285 1.00 63.47 215 ASP A O 1
ATOM 1716 N N . PHE A 1 216 ? 4.049 17.648 -12.085 1.00 60.16 216 PHE A N 1
ATOM 1717 C CA . PHE A 1 216 ? 4.173 16.377 -11.372 1.00 60.16 216 PHE A CA 1
ATOM 1718 C C . PHE A 1 216 ? 5.615 16.113 -10.916 1.00 60.16 216 PHE A C 1
ATOM 1720 O O . PHE A 1 216 ? 5.852 15.759 -9.761 1.00 60.16 216 PHE A O 1
ATOM 1727 N N . ALA A 1 217 ? 6.603 16.350 -11.783 1.00 62.03 217 ALA A N 1
ATOM 1728 C CA . ALA A 1 217 ? 8.010 16.247 -11.400 1.00 62.03 217 ALA A CA 1
ATOM 1729 C C . ALA A 1 217 ? 8.390 17.261 -10.301 1.00 62.03 217 ALA A C 1
ATOM 1731 O O . ALA A 1 217 ? 9.212 16.958 -9.436 1.00 62.03 217 ALA A O 1
ATOM 1732 N N . ALA A 1 218 ? 7.797 18.460 -10.313 1.00 66.00 218 ALA A N 1
ATOM 1733 C CA . ALA A 1 218 ? 7.965 19.460 -9.262 1.00 66.00 218 ALA A CA 1
ATOM 1734 C C . ALA A 1 218 ? 7.332 19.014 -7.934 1.00 66.00 218 ALA A C 1
ATOM 1736 O O . ALA A 1 218 ? 7.980 19.140 -6.898 1.00 66.00 218 ALA A O 1
ATOM 1737 N N . PHE A 1 219 ? 6.137 18.414 -7.966 1.00 65.31 219 PHE A N 1
ATOM 1738 C CA . PHE A 1 219 ? 5.506 17.791 -6.799 1.00 65.31 219 PHE A CA 1
ATOM 1739 C C . PHE A 1 219 ? 6.394 16.700 -6.182 1.00 65.31 219 PHE A C 1
ATOM 1741 O O . PHE A 1 219 ? 6.662 16.740 -4.983 1.00 65.31 219 PHE A O 1
ATOM 1748 N N . VAL A 1 220 ? 6.917 15.767 -6.989 1.00 58.81 220 VAL A N 1
ATOM 1749 C CA . VAL A 1 220 ? 7.812 14.695 -6.505 1.00 58.81 220 VAL A CA 1
ATOM 1750 C C . VAL A 1 220 ? 9.074 15.277 -5.856 1.00 58.81 220 VAL A C 1
ATOM 1752 O O . VAL A 1 220 ? 9.492 14.813 -4.797 1.00 58.81 220 VAL A O 1
ATOM 1755 N N . ARG A 1 221 ? 9.654 16.336 -6.439 1.00 63.28 221 ARG A N 1
ATOM 1756 C CA . ARG A 1 221 ? 10.799 17.051 -5.849 1.00 63.28 221 ARG A CA 1
ATOM 1757 C C . ARG A 1 221 ? 10.448 17.777 -4.550 1.00 63.28 221 ARG A C 1
ATOM 1759 O O . ARG A 1 221 ? 11.253 17.760 -3.629 1.00 63.28 221 ARG A O 1
ATOM 1766 N N . ALA A 1 222 ? 9.269 18.385 -4.444 1.00 60.78 222 ALA A N 1
ATOM 1767 C CA . ALA A 1 222 ? 8.814 19.000 -3.196 1.00 60.78 222 ALA A CA 1
ATOM 1768 C C . ALA A 1 222 ? 8.599 17.945 -2.094 1.00 60.78 222 ALA A C 1
ATOM 1770 O O . ALA A 1 222 ? 8.919 18.184 -0.933 1.00 60.78 222 ALA A O 1
ATOM 1771 N N . TYR A 1 223 ? 8.141 16.748 -2.471 1.00 53.97 223 TYR A N 1
ATOM 1772 C CA . TYR A 1 223 ? 7.967 15.617 -1.560 1.00 53.97 223 TYR A CA 1
ATOM 1773 C C . TYR A 1 223 ? 9.303 15.028 -1.064 1.00 53.97 223 TYR A C 1
ATOM 1775 O O . TYR A 1 223 ? 9.369 14.483 0.037 1.00 53.97 223 TYR A O 1
ATOM 1783 N N . TRP A 1 224 ? 10.395 15.189 -1.824 1.00 49.41 224 TRP A N 1
ATOM 1784 C CA . TRP A 1 224 ? 11.750 14.804 -1.403 1.00 49.41 224 TRP A CA 1
ATOM 1785 C C . TRP A 1 224 ? 12.195 15.519 -0.118 1.00 49.41 224 TRP A C 1
ATOM 1787 O O . TRP A 1 224 ? 12.824 14.906 0.737 1.00 49.41 224 TRP A O 1
ATOM 1797 N N . ALA A 1 225 ? 11.808 16.783 0.079 1.00 50.41 225 ALA A N 1
ATOM 1798 C CA . ALA A 1 225 ? 12.092 17.506 1.321 1.00 50.41 225 ALA A CA 1
ATOM 1799 C C . ALA A 1 225 ? 11.354 16.903 2.532 1.00 50.41 225 ALA A C 1
ATOM 1801 O O . ALA A 1 225 ? 11.898 16.852 3.632 1.00 50.41 225 ALA A O 1
ATOM 1802 N N . THR A 1 226 ? 10.141 16.377 2.329 1.00 49.94 226 THR A N 1
ATOM 1803 C CA . THR A 1 226 ? 9.401 15.631 3.359 1.00 49.94 226 THR A CA 1
ATOM 1804 C C . THR A 1 226 ? 10.067 14.291 3.674 1.00 49.94 226 THR A C 1
ATOM 1806 O O . THR A 1 226 ? 10.091 13.896 4.832 1.00 49.94 226 THR A O 1
ATOM 1809 N N . LEU A 1 227 ? 10.649 13.618 2.673 1.00 48.34 227 LEU A N 1
ATOM 1810 C CA . LEU A 1 227 ? 11.455 12.407 2.873 1.00 48.34 227 LEU A CA 1
ATOM 1811 C C . LEU A 1 227 ? 12.756 12.693 3.639 1.00 48.34 227 LEU A C 1
ATOM 1813 O O . LEU A 1 227 ? 13.110 11.915 4.513 1.00 48.34 227 LEU A O 1
ATOM 1817 N N . LEU A 1 228 ? 13.440 13.811 3.377 1.00 45.56 228 LEU A N 1
ATOM 1818 C CA . LEU A 1 228 ? 14.641 14.208 4.130 1.00 45.56 228 LEU A CA 1
ATOM 1819 C C . LEU A 1 228 ? 14.327 14.568 5.591 1.00 45.56 228 LEU A C 1
ATOM 1821 O O . LEU A 1 228 ? 15.097 14.235 6.483 1.00 45.56 228 LEU A O 1
ATOM 1825 N N . SER A 1 229 ? 13.151 15.143 5.862 1.00 43.34 229 SER A N 1
ATOM 1826 C CA . SER A 1 229 ? 12.659 15.357 7.233 1.00 43.34 229 SER A CA 1
ATOM 1827 C C . SER A 1 229 ? 12.443 14.049 8.016 1.00 43.34 229 SER A C 1
ATOM 1829 O O . SER A 1 229 ? 12.329 14.091 9.243 1.00 43.34 229 SER A O 1
ATOM 1831 N N . VAL A 1 230 ? 12.360 12.893 7.343 1.00 44.88 230 VAL A N 1
ATOM 1832 C CA . VAL A 1 230 ? 12.268 11.581 8.002 1.00 44.88 230 VAL A CA 1
ATOM 1833 C C . VAL A 1 230 ? 13.601 11.203 8.648 1.00 44.88 230 VAL A C 1
ATOM 1835 O O . VAL A 1 230 ? 13.574 10.655 9.749 1.00 44.88 230 VAL A O 1
ATOM 1838 N N . ASP A 1 231 ? 14.731 11.548 8.022 1.00 43.31 231 ASP A N 1
ATOM 1839 C CA . ASP A 1 231 ? 16.085 11.229 8.501 1.00 43.31 231 ASP A CA 1
ATOM 1840 C C . ASP A 1 231 ? 16.423 11.973 9.806 1.00 43.31 231 ASP A C 1
ATOM 1842 O O . ASP A 1 231 ? 17.000 11.404 10.723 1.00 43.31 231 ASP A O 1
ATOM 1846 N N . GLU A 1 232 ? 15.937 13.207 9.972 1.00 43.09 232 GLU A N 1
ATOM 1847 C CA . GLU A 1 232 ? 16.076 13.950 11.237 1.00 43.09 232 GLU A CA 1
ATOM 1848 C C . GLU A 1 232 ? 15.132 13.450 12.351 1.00 43.09 232 GLU A C 1
ATOM 1850 O O . GLU A 1 232 ? 15.348 13.730 13.530 1.00 43.09 232 GLU A O 1
ATOM 1855 N N . SER A 1 233 ? 14.072 12.706 12.005 1.00 41.88 233 SER A N 1
ATOM 1856 C CA . SER A 1 233 ? 13.050 12.232 12.957 1.00 41.88 233 SER A CA 1
ATOM 1857 C C . SER A 1 233 ? 13.281 10.811 13.483 1.00 41.88 233 SER A C 1
ATOM 1859 O O . SER A 1 233 ? 12.700 10.431 14.506 1.00 41.88 233 SER A O 1
ATOM 1861 N N . VAL A 1 234 ? 14.145 10.030 12.822 1.00 46.19 234 VAL A N 1
ATOM 1862 C CA . VAL A 1 234 ? 14.775 8.850 13.425 1.00 46.19 234 VAL A CA 1
ATOM 1863 C C . VAL A 1 234 ? 15.864 9.358 14.357 1.00 46.19 234 VAL A C 1
ATOM 1865 O O . VAL A 1 234 ? 17.043 9.368 14.029 1.00 46.19 234 VAL A O 1
ATOM 1868 N N . GLY A 1 235 ? 15.425 9.866 15.511 1.00 43.00 235 GLY A N 1
ATOM 1869 C CA . GLY A 1 235 ? 16.314 10.364 16.546 1.00 43.00 235 GLY A CA 1
ATOM 1870 C C . GLY A 1 235 ? 17.491 9.418 16.744 1.00 43.00 235 GLY A C 1
ATOM 1871 O O . GLY A 1 235 ? 17.324 8.195 16.718 1.00 43.00 235 GLY A O 1
ATOM 1872 N N . VAL A 1 236 ? 18.669 10.017 16.919 1.00 43.81 236 VAL A N 1
ATOM 1873 C CA . VAL A 1 236 ? 19.862 9.347 17.425 1.00 43.81 236 VAL A CA 1
ATOM 1874 C C . VAL A 1 236 ? 19.415 8.353 18.497 1.00 43.81 236 VAL A C 1
ATOM 1876 O O . VAL A 1 236 ? 18.802 8.730 19.498 1.00 43.81 236 VAL A O 1
ATOM 1879 N N . LEU A 1 237 ? 19.638 7.063 18.252 1.00 43.41 237 LEU A N 1
ATOM 1880 C CA . LEU A 1 237 ? 19.602 6.093 19.332 1.00 43.41 237 LEU A CA 1
ATOM 1881 C C . LEU A 1 237 ? 20.823 6.408 20.204 1.00 43.41 237 LEU A C 1
ATOM 1883 O O . LEU A 1 237 ? 21.920 5.954 19.887 1.00 43.41 237 LEU A O 1
ATOM 1887 N N . LEU A 1 238 ? 20.553 7.177 21.271 1.00 34.44 238 LEU A N 1
ATOM 1888 C CA . LEU A 1 238 ? 21.432 7.712 22.330 1.00 34.44 238 LEU A CA 1
ATOM 1889 C C . LEU A 1 238 ? 22.114 9.056 22.037 1.00 34.44 238 LEU A C 1
ATOM 1891 O O . LEU A 1 238 ? 23.123 9.084 21.304 1.00 34.44 238 LEU A O 1
#

Radius of gyration: 21.78 Å; chains: 1; bounding box: 52×43×59 Å

Foldseek 3Di:
DPQDADDPVCVVVCVVVVVPDDDDNDDDDDDDPDFPEEFEALAPVSVVVQVCCCPVVVRDRYHYDHPDDRNPPVSVPDPPDQFQLDQDLVSNVVSVVVSVCLVCVCVVVSHCPLDAQQWDKFFDQDPVSVVVLVSSCVSCVVNVFDK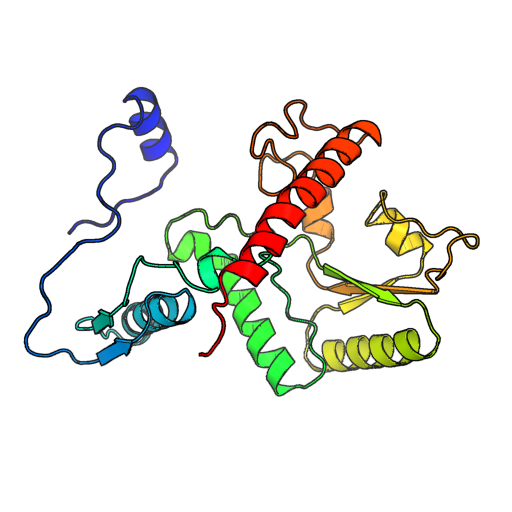AKFALVRVCVLPVVDDQDPPDPRHTGIMMIGTDNVSCVVPLQPQTDLQHCDPNLQPDPPDPDPVSVVSSVVVVVVVVVVVVVVVVVVPPPD